Protein AF-A0A2P4X834-F1 (afdb_monomer_lite)

Sequence (319 aa):
MLRDIMMGSWEFSASFCVGRSRGCEVSIATSEETRTVSKRHVGIVPLTETLATSAYAGSGKRRWLIYDLETMNGTAVNGVEIPKGGNQELHDGDEVVLASAMRQSVRRIIYEWEQSMEEVNVFIKPPPGITAQQIQCDITTNHVTLGLRGATDKFLNHDLASSVVVAESYWMLDSGELNINLQKMKKGFIWPSVFIGHGELDPLQQEATKQQMMLERFQEENPGFDFSNAEFNGAAPDPRTFMGGVKYTNSVMRFKTTFRNTIYDTLLRRGWKETTENDWDFYWADREYIYDLLDTVHLENSQRVNHFRNGREVTLPFV

pLDDT: mean 74.59, std 17.07, range [24.84, 98.12]

Foldseek 3Di:
DDPPPPPDWQAVQDWFWDFCAPPGPHHDPDDPQRVQTHNTFKIKGWPDPDDDPDPDDPDDDIKIKIFGQQGPQFKDKQNHTAPRRGIDIDDPLIFIDGRVVHPDGPPDPQWDWDDALWKIKIKHQTDPPDDPQQWDWDDDQFWIFIIGDPDPDTSDTFGFQGTFPRVPWDWDQDPRMIMTMTTGQQGLDDRQDGGPSDHGDDPVRSQVNLVRNQLVLVCVVDVPDDCVVPDDDDGRDRQAPPPNGDDRPPDQAEEEEPDDDPVVVVSVVVVHHYDPDLPHQEYEYEPVVVVVDVVPHDDDPSHYYDYDPDGDDPPDPDD

Structure (mmCIF, N/CA/C/O backbone):
data_AF-A0A2P4X834-F1
#
_entry.id   AF-A0A2P4X834-F1
#
loop_
_atom_site.group_PDB
_atom_site.id
_atom_site.type_symbol
_atom_site.label_atom_id
_atom_site.label_alt_id
_atom_site.label_comp_id
_atom_site.label_asym_id
_atom_site.label_entity_id
_atom_site.label_seq_id
_atom_site.pdbx_PDB_ins_code
_atom_site.Cartn_x
_atom_site.Cartn_y
_atom_site.Cartn_z
_atom_site.occupancy
_atom_site.B_iso_or_equiv
_atom_site.auth_seq_id
_atom_site.auth_comp_id
_atom_site.auth_asym_id
_atom_site.auth_atom_id
_atom_site.pdbx_PDB_model_num
ATOM 1 N N . MET A 1 1 ? -20.843 -30.643 26.579 1.00 30.52 1 MET A N 1
ATOM 2 C CA . MET A 1 1 ? -20.424 -29.342 27.143 1.00 30.52 1 MET A CA 1
ATOM 3 C C . MET A 1 1 ? -19.217 -28.861 26.338 1.00 30.52 1 MET A C 1
ATOM 5 O O . MET A 1 1 ? -18.092 -28.901 26.814 1.00 30.52 1 MET A O 1
ATOM 9 N N . LEU A 1 2 ? -19.449 -28.532 25.065 1.00 24.88 2 LEU A N 1
ATOM 10 C CA . LEU A 1 2 ? -18.442 -27.953 24.176 1.00 24.88 2 LEU A CA 1
ATOM 11 C C . LEU A 1 2 ? -18.583 -26.444 24.330 1.00 24.88 2 LEU A C 1
ATOM 13 O O . LEU A 1 2 ? -19.668 -25.909 24.127 1.00 24.88 2 LEU A O 1
ATOM 17 N N . ARG A 1 3 ? -17.530 -25.797 24.825 1.00 24.84 3 ARG A N 1
ATOM 18 C CA . ARG A 1 3 ? -17.466 -24.342 24.912 1.00 24.84 3 ARG A CA 1
ATOM 19 C C . ARG A 1 3 ? -17.332 -23.824 23.487 1.00 24.84 3 ARG A C 1
ATOM 21 O O . ARG A 1 3 ? -16.335 -24.130 22.838 1.00 24.84 3 ARG A O 1
ATOM 28 N N . ASP A 1 4 ? -18.329 -23.074 23.037 1.00 26.73 4 ASP A N 1
ATOM 29 C CA . ASP A 1 4 ? -18.250 -22.253 21.837 1.00 26.73 4 ASP A CA 1
ATOM 30 C C . ASP A 1 4 ? -17.069 -21.291 21.990 1.00 26.73 4 ASP A C 1
ATOM 32 O O . ASP A 1 4 ? -17.106 -20.317 22.746 1.00 26.73 4 ASP A O 1
ATOM 36 N N . ILE A 1 5 ? -15.971 -21.620 21.316 1.00 28.70 5 ILE A N 1
ATOM 37 C CA . ILE A 1 5 ? -14.860 -20.705 21.103 1.00 28.70 5 ILE A CA 1
ATOM 38 C C . ILE A 1 5 ? -15.383 -19.710 20.073 1.00 28.70 5 ILE A C 1
ATOM 40 O O . ILE A 1 5 ? -15.426 -20.018 18.884 1.00 28.70 5 ILE A O 1
ATOM 44 N N . MET A 1 6 ? -15.828 -18.537 20.533 1.00 33.16 6 MET A N 1
ATOM 45 C CA . MET A 1 6 ? -16.030 -17.384 19.659 1.00 33.16 6 MET A CA 1
ATOM 46 C C . MET A 1 6 ? -14.707 -17.118 18.935 1.00 33.16 6 MET A C 1
ATOM 48 O O . MET A 1 6 ? -13.759 -16.588 19.513 1.00 33.16 6 MET A O 1
ATOM 52 N N . MET A 1 7 ? -14.632 -17.567 17.683 1.00 34.75 7 MET A N 1
ATOM 53 C CA . MET A 1 7 ? -13.534 -17.295 16.769 1.00 34.75 7 MET A CA 1
ATOM 54 C C . MET A 1 7 ? -13.531 -15.789 16.511 1.00 34.75 7 MET A C 1
ATOM 56 O O . MET A 1 7 ? -14.412 -15.271 15.828 1.00 34.75 7 MET A O 1
ATOM 60 N N . GLY A 1 8 ? -12.582 -15.082 17.128 1.00 36.25 8 GLY A N 1
ATOM 61 C CA . GLY A 1 8 ? -12.397 -13.649 16.928 1.00 36.25 8 GLY A CA 1
ATOM 62 C C . GLY A 1 8 ? -12.163 -13.372 15.452 1.00 36.25 8 GLY A C 1
ATOM 63 O O . GLY A 1 8 ? -11.233 -13.933 14.881 1.00 36.25 8 GLY A O 1
ATOM 64 N N . SER A 1 9 ? -13.034 -12.568 14.843 1.00 37.56 9 SER A N 1
ATOM 65 C CA . SER A 1 9 ? -12.904 -12.146 13.452 1.00 37.56 9 SER A CA 1
ATOM 66 C C . SER A 1 9 ? -11.781 -11.103 13.306 1.00 37.56 9 SER A C 1
ATOM 68 O O . SER A 1 9 ? -11.479 -10.379 14.256 1.00 37.56 9 SER A O 1
ATOM 70 N N . TRP A 1 10 ? -11.159 -10.998 12.127 1.00 41.31 10 TRP A N 1
ATOM 71 C CA . TRP A 1 10 ? -10.243 -9.893 11.792 1.00 41.31 10 TRP A CA 1
ATOM 72 C C . TRP A 1 10 ? -11.003 -8.680 11.320 1.00 41.31 10 TRP A C 1
ATOM 74 O O . TRP A 1 10 ? -10.842 -8.201 10.208 1.00 41.31 10 TRP A O 1
ATOM 84 N N . GLU A 1 11 ? -11.874 -8.202 12.175 1.00 41.75 11 GLU A N 1
ATOM 85 C CA . GLU A 1 11 ? -12.598 -6.975 11.960 1.00 41.75 11 GLU A CA 1
ATOM 86 C C . GLU A 1 11 ? -12.817 -6.367 13.332 1.00 41.75 11 GLU A C 1
ATOM 88 O O . GLU A 1 11 ? -12.765 -7.048 14.361 1.00 41.75 11 GLU A O 1
ATOM 93 N N . PHE A 1 12 ? -13.206 -5.106 13.364 1.00 46.34 12 PHE A N 1
ATOM 94 C CA . PHE A 1 12 ? -14.014 -4.637 14.478 1.00 46.34 12 PHE A CA 1
ATOM 95 C C . PHE A 1 12 ? -15.398 -5.332 14.477 1.00 46.34 12 PHE A C 1
ATOM 97 O O . PHE A 1 12 ? -16.415 -4.670 14.582 1.00 46.34 12 PHE A O 1
ATOM 104 N N . SER A 1 13 ? -15.506 -6.664 14.344 1.00 45.81 13 SER A N 1
ATOM 105 C CA . SER A 1 13 ? -16.808 -7.361 14.285 1.00 45.81 13 SER A CA 1
ATOM 106 C C . SER A 1 13 ? -17.633 -7.219 15.554 1.00 45.81 13 SER A C 1
ATOM 108 O O . SER A 1 13 ? -18.792 -7.619 15.592 1.00 45.81 13 SER A O 1
ATOM 110 N N . ALA A 1 14 ? -17.017 -6.709 16.612 1.00 54.69 14 ALA A N 1
ATOM 111 C CA . ALA A 1 14 ? -17.686 -6.327 17.827 1.00 54.69 14 ALA A CA 1
ATOM 112 C C . ALA A 1 14 ? -17.772 -4.807 17.897 1.00 54.69 14 ALA A C 1
ATOM 114 O O . ALA A 1 14 ? -16.845 -4.088 17.514 1.00 54.69 14 ALA A O 1
ATOM 115 N N . SER A 1 15 ? -18.878 -4.337 18.465 1.00 68.06 15 SER A N 1
ATOM 116 C CA . SER A 1 15 ? -18.957 -2.975 18.962 1.00 68.06 15 SER A CA 1
ATOM 117 C C . SER A 1 15 ? -17.719 -2.658 19.797 1.00 68.06 15 SER A C 1
ATOM 119 O O . SER A 1 15 ? -17.392 -3.430 20.701 1.00 68.06 15 SER A O 1
ATOM 121 N N . PHE A 1 16 ? -17.059 -1.541 19.534 1.00 73.56 16 PHE A N 1
ATOM 122 C CA . PHE A 1 16 ? -15.872 -1.143 20.276 1.00 73.56 16 PHE A CA 1
ATOM 123 C C . PHE A 1 16 ? -16.000 0.288 20.777 1.00 73.56 16 PHE A C 1
ATOM 125 O O . PHE A 1 16 ? -16.658 1.138 20.179 1.00 73.56 16 PHE A O 1
ATOM 132 N N . CYS A 1 17 ? -15.378 0.552 21.914 1.00 82.94 17 CYS A N 1
ATOM 133 C CA . CYS A 1 17 ? -15.365 1.842 22.560 1.00 82.94 17 CYS A CA 1
ATOM 134 C C . CYS A 1 17 ? -14.062 2.573 22.244 1.00 82.94 17 CYS A C 1
ATOM 136 O O . CYS A 1 17 ? -12.970 2.008 22.335 1.00 82.94 17 CYS A O 1
ATOM 138 N N . VAL A 1 18 ? -14.180 3.867 21.963 1.00 84.31 18 VAL A N 1
ATOM 139 C CA . VAL A 1 18 ? -13.051 4.795 21.896 1.00 84.31 18 VAL A CA 1
ATOM 140 C C . VAL A 1 18 ? -13.141 5.756 23.075 1.00 84.31 18 VAL A C 1
ATOM 142 O O . VAL A 1 18 ? -14.215 6.275 23.384 1.00 84.31 18 VAL A O 1
ATOM 145 N N . GLY A 1 19 ? -12.034 5.990 23.772 1.00 83.75 19 GLY A N 1
ATOM 146 C CA . GLY A 1 19 ? -11.990 6.906 24.912 1.00 83.75 19 GLY A CA 1
ATOM 147 C C . GLY A 1 19 ? -10.667 6.841 25.661 1.00 83.75 19 GLY A C 1
ATOM 148 O O . GLY A 1 19 ? -9.758 6.120 25.276 1.00 83.75 19 GLY A O 1
ATOM 149 N N . ARG A 1 20 ? -10.530 7.601 26.749 1.00 82.88 20 ARG A N 1
ATOM 150 C CA . ARG A 1 20 ? -9.271 7.676 27.524 1.00 82.88 20 ARG A CA 1
ATOM 151 C C . ARG A 1 20 ? -9.072 6.582 28.568 1.00 82.88 20 ARG A C 1
ATOM 153 O O . ARG A 1 20 ? -8.033 6.522 29.223 1.00 82.88 20 ARG A O 1
ATOM 160 N N . SER A 1 21 ? -10.092 5.767 28.814 1.00 80.38 21 SER A N 1
ATOM 161 C CA . SER A 1 21 ? -9.996 4.649 29.746 1.00 80.38 21 SER A CA 1
ATOM 162 C C . SER A 1 21 ? -9.191 3.516 29.124 1.00 80.38 21 SER A C 1
ATOM 164 O O . SER A 1 21 ? -9.461 3.128 27.993 1.00 80.38 21 SER A O 1
ATOM 166 N N . ARG A 1 22 ? -8.317 2.889 29.918 1.00 67.31 22 ARG A N 1
ATOM 167 C CA . ARG A 1 22 ? -7.638 1.633 29.549 1.00 67.31 22 ARG A CA 1
ATOM 168 C C . ARG A 1 22 ? -8.604 0.466 29.308 1.00 67.31 22 ARG A C 1
ATOM 170 O O . ARG A 1 22 ? -8.190 -0.560 28.795 1.00 67.31 22 ARG A O 1
ATOM 177 N N . GLY A 1 23 ? -9.866 0.611 29.720 1.00 67.06 23 GLY A N 1
ATOM 178 C CA . GLY A 1 23 ? -10.939 -0.341 29.427 1.00 67.06 23 GLY A CA 1
ATOM 179 C C . GLY A 1 23 ? -11.651 -0.098 28.093 1.00 67.06 23 GLY A C 1
ATOM 180 O O . GLY A 1 23 ? -12.639 -0.771 27.836 1.00 67.06 23 GLY A O 1
ATOM 181 N N . CYS A 1 24 ? -11.217 0.879 27.290 1.00 68.56 24 CYS A N 1
ATOM 182 C CA . CYS A 1 24 ? -11.658 1.012 25.903 1.00 68.56 24 CYS A CA 1
ATOM 183 C C . CYS A 1 24 ? -10.780 0.138 25.010 1.00 68.56 24 CYS A C 1
ATOM 185 O O . CYS A 1 24 ? -9.560 0.126 25.170 1.00 68.56 24 CYS A O 1
ATOM 187 N N . GLU A 1 25 ? -11.387 -0.514 24.026 1.00 77.81 25 GLU A N 1
ATOM 188 C CA . GLU A 1 25 ? -10.680 -1.246 22.975 1.00 77.81 25 GLU A CA 1
ATOM 189 C C . GLU A 1 25 ? -9.759 -0.310 22.181 1.00 77.81 25 GLU A C 1
ATOM 191 O O . GLU A 1 25 ? -8.692 -0.713 21.724 1.00 77.81 25 GLU A O 1
ATOM 196 N N . VAL A 1 26 ? -10.152 0.962 22.060 1.00 69.94 26 VAL A N 1
ATOM 197 C CA . VAL A 1 26 ? -9.328 2.033 21.501 1.00 69.94 26 VAL A CA 1
ATOM 198 C C . VAL A 1 26 ? -9.084 3.076 22.578 1.00 69.94 26 VAL A C 1
ATOM 200 O O . VAL A 1 26 ? -9.878 3.996 22.792 1.00 69.94 26 VAL A O 1
ATOM 203 N N . SER A 1 27 ? -7.976 2.902 23.292 1.00 70.88 27 SER A N 1
ATOM 204 C CA . SER A 1 27 ? -7.581 3.800 24.370 1.00 70.88 27 SER A CA 1
ATOM 205 C C . SER A 1 27 ? -6.750 4.967 23.835 1.00 70.88 27 SER A C 1
ATOM 207 O O . SER A 1 27 ? -5.671 4.773 23.284 1.00 70.88 27 SER A O 1
ATOM 209 N N . ILE A 1 28 ? -7.204 6.190 24.089 1.00 72.75 28 ILE A N 1
ATOM 210 C CA . ILE A 1 28 ? -6.462 7.423 23.813 1.00 72.75 28 ILE A CA 1
ATOM 211 C C . ILE A 1 28 ? -5.603 7.766 25.030 1.00 72.75 28 ILE A C 1
ATOM 213 O O . ILE A 1 28 ? -6.104 7.871 26.154 1.00 72.75 28 ILE A O 1
ATOM 217 N N . ALA A 1 29 ? -4.298 7.937 24.812 1.00 69.69 29 ALA A N 1
ATOM 218 C CA . ALA A 1 29 ? -3.368 8.311 25.869 1.00 69.69 29 ALA A CA 1
ATOM 219 C C . ALA A 1 29 ? -3.774 9.648 26.500 1.00 69.69 29 ALA A C 1
ATOM 221 O O . ALA A 1 29 ? -4.167 10.590 25.814 1.00 69.69 29 ALA A O 1
ATOM 222 N N . THR A 1 30 ? -3.688 9.727 27.826 1.00 76.00 30 THR A N 1
ATOM 223 C CA . THR A 1 30 ? -4.023 10.945 28.563 1.00 76.00 30 THR A CA 1
ATOM 224 C C . THR A 1 30 ? -2.891 11.963 28.452 1.00 76.00 30 THR A C 1
ATOM 226 O O . THR A 1 30 ? -1.820 11.738 29.005 1.00 76.00 30 THR A O 1
ATOM 229 N N . SER A 1 31 ? -3.151 13.095 27.798 1.00 74.00 31 SER A N 1
ATOM 230 C CA . SER A 1 31 ? -2.267 14.265 27.739 1.00 74.00 31 SER A CA 1
ATOM 231 C C . SER A 1 31 ? -3.044 15.550 28.055 1.00 74.00 31 SER A C 1
ATOM 233 O O . SER A 1 31 ? -4.258 15.511 28.294 1.00 74.00 31 SER A O 1
ATOM 235 N N . GLU A 1 32 ? -2.339 16.684 28.091 1.00 72.81 32 GLU A N 1
ATOM 236 C CA . GLU A 1 32 ? -2.931 18.027 28.166 1.00 72.81 32 GLU A CA 1
ATOM 237 C C . GLU A 1 32 ? -3.911 18.267 27.016 1.00 72.81 32 GLU A C 1
ATOM 239 O O . GLU A 1 32 ? -5.004 18.782 27.256 1.00 72.81 32 GLU A O 1
ATOM 244 N N . GLU A 1 33 ? -3.534 17.823 25.822 1.00 67.12 33 GLU A N 1
ATOM 245 C CA . GLU A 1 33 ? -4.293 17.944 24.583 1.00 67.12 33 GLU A CA 1
ATOM 246 C C . GLU A 1 33 ? -5.538 17.052 24.632 1.00 67.12 33 GLU A C 1
ATOM 248 O O . GLU A 1 33 ? -6.653 17.530 24.479 1.00 67.12 33 GLU A O 1
ATOM 253 N N . THR A 1 34 ? -5.404 15.774 24.986 1.00 75.06 34 THR A N 1
ATOM 254 C CA . THR A 1 34 ? -6.538 14.837 24.946 1.00 75.06 34 THR A CA 1
ATOM 255 C C . THR A 1 34 ? -7.430 14.885 26.191 1.00 75.06 34 THR A C 1
ATOM 257 O O . THR A 1 34 ? -8.338 14.067 26.310 1.00 75.06 34 THR A O 1
ATOM 260 N N . ARG A 1 35 ? -7.202 15.785 27.166 1.00 81.19 35 ARG A N 1
ATOM 261 C CA . ARG A 1 35 ? -7.927 15.819 28.467 1.00 81.19 35 ARG A CA 1
ATOM 262 C C . ARG A 1 35 ? -9.434 15.979 28.375 1.00 81.19 35 ARG A C 1
ATOM 264 O O . ARG A 1 35 ? -10.141 15.579 29.298 1.00 81.19 35 ARG A O 1
ATOM 271 N N . THR A 1 36 ? -9.898 16.555 27.280 1.00 84.69 36 THR A N 1
ATOM 272 C CA . THR A 1 36 ? -11.306 16.799 26.980 1.00 84.69 36 THR A CA 1
ATOM 273 C C . THR A 1 36 ? -12.011 15.550 26.447 1.00 84.69 36 THR A C 1
ATOM 275 O O . THR A 1 36 ? -13.234 15.445 26.567 1.00 84.69 36 THR A O 1
ATOM 278 N N . VAL A 1 37 ? -11.272 14.564 25.931 1.00 84.75 37 VAL A N 1
ATOM 279 C CA . VAL A 1 37 ? -11.848 13.287 25.502 1.00 84.75 37 VAL A CA 1
ATOM 280 C C . VAL A 1 37 ? -12.320 12.503 26.731 1.00 84.75 37 VAL A C 1
ATOM 282 O O . VAL A 1 37 ? -11.634 12.361 27.746 1.00 84.75 37 VAL A O 1
ATOM 285 N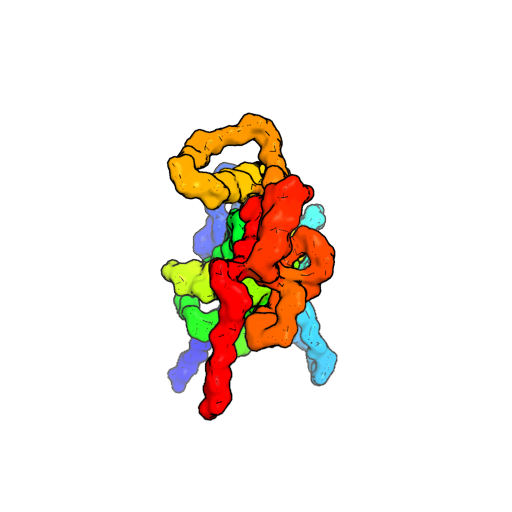 N . SER A 1 38 ? -13.540 11.987 26.666 1.00 87.38 38 SER A N 1
ATOM 286 C CA . SER A 1 38 ? -14.162 11.281 27.788 1.00 87.38 38 SER A CA 1
ATOM 287 C C . SER A 1 38 ? -13.484 9.927 28.040 1.00 87.38 38 SER A C 1
ATOM 289 O O . SER A 1 38 ? -12.859 9.341 27.155 1.00 87.38 38 SER A O 1
ATOM 291 N N . LYS A 1 39 ? -13.605 9.390 29.265 1.00 85.94 39 LYS A N 1
ATOM 292 C CA . LYS A 1 39 ? -13.063 8.057 29.607 1.00 85.94 39 LYS A CA 1
ATOM 293 C C . LYS A 1 39 ? -13.600 6.971 28.671 1.00 85.94 39 LYS A C 1
ATOM 295 O O . LYS A 1 39 ? -12.826 6.137 28.227 1.00 85.94 39 LYS A O 1
ATOM 300 N N . ARG A 1 40 ? -14.894 7.022 28.369 1.00 86.75 40 ARG A N 1
ATOM 301 C CA . ARG A 1 40 ? -15.555 6.331 27.260 1.00 86.75 40 ARG A CA 1
ATOM 302 C C . ARG A 1 40 ? -16.251 7.421 26.461 1.00 86.75 40 ARG A C 1
ATOM 304 O O . ARG A 1 40 ? -17.028 8.157 27.058 1.00 86.75 40 ARG A O 1
ATOM 311 N N . HIS A 1 41 ? -15.877 7.613 25.203 1.00 88.69 41 HIS A N 1
ATOM 312 C CA . HIS A 1 41 ? -16.296 8.776 24.427 1.00 88.69 41 HIS A CA 1
ATOM 313 C C . HIS A 1 41 ? -17.283 8.387 23.333 1.00 88.69 41 HIS A C 1
ATOM 315 O O . HIS A 1 41 ? -18.405 8.869 23.337 1.00 88.69 41 HIS A O 1
ATOM 321 N N . VAL A 1 42 ? -16.917 7.445 22.467 1.00 88.94 42 VAL A N 1
ATOM 322 C CA . VAL A 1 42 ? -17.826 6.937 21.434 1.00 88.94 42 VAL A CA 1
ATOM 323 C C . VAL A 1 42 ? -17.868 5.420 21.436 1.00 88.94 42 VAL A C 1
ATOM 325 O O . VAL A 1 42 ? -16.884 4.764 21.784 1.00 88.94 42 VAL A O 1
ATOM 328 N N . GLY A 1 43 ? -19.015 4.868 21.060 1.00 85.56 43 GLY A N 1
ATOM 329 C CA . GLY A 1 43 ? -19.177 3.458 20.731 1.00 85.56 43 GLY A CA 1
ATOM 330 C C . GLY A 1 43 ? -19.354 3.319 19.229 1.00 85.56 43 GLY A C 1
ATOM 331 O O . GLY A 1 43 ? -20.226 3.964 18.667 1.00 85.56 43 GLY A O 1
ATOM 332 N N . ILE A 1 44 ? -18.548 2.498 18.575 1.00 85.06 44 ILE A N 1
ATOM 333 C CA . ILE A 1 44 ? -18.697 2.204 17.150 1.00 85.06 44 ILE A CA 1
ATOM 334 C C . ILE A 1 44 ? -19.245 0.793 17.033 1.00 85.06 44 ILE A C 1
ATOM 336 O O . ILE A 1 44 ? -18.685 -0.135 17.613 1.00 85.06 44 ILE A O 1
ATOM 340 N N . VAL A 1 45 ? -20.362 0.644 16.330 1.00 74.38 45 VAL A N 1
ATOM 341 C CA . VAL A 1 45 ? -21.149 -0.588 16.259 1.00 74.38 45 VAL A CA 1
ATOM 342 C C . VAL A 1 45 ? -21.406 -0.931 14.791 1.00 74.38 45 VAL A C 1
ATOM 344 O O . VAL A 1 45 ? -21.858 -0.063 14.043 1.00 74.38 45 VAL A O 1
ATOM 347 N N . PRO A 1 46 ? -21.155 -2.174 14.350 1.00 65.50 46 PRO A N 1
ATOM 348 C CA . PRO A 1 46 ? -21.555 -2.604 13.016 1.00 65.50 46 PRO A CA 1
ATOM 349 C C . PRO A 1 46 ? -23.082 -2.744 12.947 1.00 65.50 46 PRO A C 1
ATOM 351 O O . PRO A 1 46 ? -23.690 -3.406 13.793 1.00 65.50 46 PRO A O 1
ATOM 354 N N . LEU A 1 47 ? -23.713 -2.157 11.928 1.00 58.88 47 LEU A N 1
ATOM 355 C CA . LEU A 1 47 ? -25.129 -2.368 11.646 1.00 58.88 47 LEU A CA 1
ATOM 356 C C . LEU A 1 47 ? -25.284 -3.745 10.988 1.00 58.88 47 LEU A C 1
ATOM 358 O O . LEU A 1 47 ? -25.236 -3.890 9.768 1.00 58.88 47 LEU A O 1
ATOM 362 N N . THR A 1 48 ? -25.443 -4.784 11.802 1.00 51.59 48 THR A N 1
ATOM 363 C CA . THR A 1 48 ? -25.953 -6.064 11.304 1.00 51.59 48 THR A CA 1
ATOM 364 C C . THR A 1 48 ? -27.429 -5.864 10.983 1.00 51.59 48 THR A C 1
ATOM 366 O O . THR A 1 48 ? -28.185 -5.386 11.831 1.00 51.59 48 THR A O 1
ATOM 369 N N . GLU A 1 49 ? -27.846 -6.171 9.751 1.00 42.91 49 GLU A N 1
ATOM 370 C CA . GLU A 1 49 ? -29.250 -6.110 9.334 1.00 42.91 49 GLU A CA 1
ATOM 371 C C . GLU A 1 49 ? -30.086 -7.074 10.176 1.00 42.91 49 GLU A C 1
ATOM 373 O O . GLU A 1 49 ? -30.331 -8.228 9.831 1.00 42.91 49 GLU A O 1
ATOM 378 N N . THR A 1 50 ? -30.542 -6.589 11.322 1.00 37.16 50 THR A N 1
ATOM 379 C CA . THR A 1 50 ? -31.612 -7.231 12.061 1.00 37.16 50 THR A CA 1
ATOM 380 C C . THR A 1 50 ? -32.907 -6.841 11.353 1.00 37.16 50 THR A C 1
ATOM 382 O O . THR A 1 50 ? -33.361 -5.709 11.489 1.00 37.16 50 THR A O 1
ATOM 385 N N . LEU A 1 51 ? -33.479 -7.812 10.627 1.00 38.19 51 LEU A N 1
ATOM 386 C CA . LEU A 1 51 ? -34.835 -7.867 10.045 1.00 38.19 51 LEU A CA 1
ATOM 387 C C . LEU A 1 51 ? -34.989 -7.445 8.568 1.00 38.19 51 LEU A C 1
ATOM 389 O O . LEU A 1 51 ? -35.530 -6.386 8.270 1.00 38.19 51 LEU A O 1
ATOM 393 N N . ALA A 1 52 ? -34.700 -8.368 7.644 1.00 29.44 52 ALA A N 1
ATOM 394 C CA . ALA A 1 52 ? -35.551 -8.567 6.465 1.00 29.44 52 ALA A CA 1
ATOM 395 C C . ALA A 1 52 ? -35.450 -10.006 5.938 1.00 29.44 52 ALA A C 1
ATOM 397 O O . ALA A 1 52 ? -34.473 -10.428 5.327 1.00 29.44 52 ALA A O 1
ATOM 398 N N . THR A 1 53 ? -36.518 -10.761 6.159 1.00 37.19 53 THR A N 1
ATOM 399 C CA . THR A 1 53 ? -36.877 -11.998 5.469 1.00 37.19 53 THR A CA 1
ATOM 400 C C . THR A 1 53 ? -36.972 -11.737 3.959 1.00 37.19 53 THR A C 1
ATOM 402 O O . THR A 1 53 ? -38.038 -11.420 3.445 1.00 37.19 53 THR A O 1
ATOM 405 N N . SER A 1 54 ? -35.876 -11.854 3.209 1.00 33.72 54 SER A N 1
ATOM 406 C CA . SER A 1 54 ? -35.963 -12.052 1.758 1.00 33.72 54 SER A CA 1
ATOM 407 C C . SER A 1 54 ? -34.717 -12.760 1.229 1.00 33.72 54 SER A C 1
ATOM 409 O O . SER A 1 54 ? -33.590 -12.360 1.503 1.00 33.72 54 SER A O 1
ATOM 411 N N . ALA A 1 55 ? -34.922 -13.833 0.466 1.00 34.19 55 ALA A N 1
ATOM 412 C CA . ALA A 1 55 ? -33.873 -14.690 -0.087 1.00 34.19 55 ALA A CA 1
ATOM 413 C C . ALA A 1 55 ? -33.096 -14.053 -1.265 1.00 34.19 55 ALA A C 1
ATOM 415 O O . ALA A 1 55 ? -32.577 -14.771 -2.113 1.00 34.19 55 ALA A O 1
ATOM 416 N N . TYR A 1 56 ? -33.029 -12.719 -1.338 1.00 36.22 56 TYR A N 1
ATOM 417 C CA . TYR A 1 56 ? -32.422 -11.974 -2.449 1.00 36.22 56 TYR A CA 1
ATOM 418 C C . TYR A 1 56 ? -31.720 -10.674 -2.004 1.00 36.22 56 TYR A C 1
ATOM 420 O O . TYR A 1 56 ? -31.728 -9.684 -2.732 1.00 36.22 56 TYR A O 1
ATOM 428 N N . ALA A 1 57 ? -31.088 -10.648 -0.828 1.00 32.94 57 ALA A N 1
ATOM 429 C CA . ALA A 1 57 ? -30.197 -9.544 -0.468 1.00 32.94 57 ALA A CA 1
ATOM 430 C C . ALA A 1 57 ? -28.801 -9.796 -1.066 1.00 32.94 57 ALA A C 1
ATOM 432 O O . ALA A 1 57 ? -28.064 -10.674 -0.619 1.00 32.94 57 ALA A O 1
ATOM 433 N N . GLY A 1 58 ? -28.463 -9.061 -2.127 1.00 31.77 58 GLY A N 1
ATOM 434 C CA . GLY A 1 58 ? -27.105 -9.017 -2.666 1.00 31.77 58 GLY A CA 1
ATOM 435 C C . GLY A 1 58 ? -26.107 -8.480 -1.635 1.00 31.77 58 GLY A C 1
ATOM 436 O O . GLY A 1 58 ? -26.494 -7.790 -0.700 1.00 31.77 58 GLY A O 1
ATOM 437 N N . SER A 1 59 ? -24.826 -8.799 -1.834 1.00 38.66 59 SER A N 1
ATOM 438 C CA . SER A 1 59 ? -23.655 -8.294 -1.097 1.00 38.66 59 SER A CA 1
ATOM 439 C C . SER A 1 59 ? -23.774 -6.791 -0.763 1.00 38.66 59 SER A C 1
ATOM 441 O O . SER A 1 59 ? -23.413 -5.933 -1.571 1.00 38.66 59 SER A O 1
ATOM 443 N N . GLY A 1 60 ? -24.306 -6.461 0.414 1.00 37.47 60 GLY A N 1
ATOM 444 C CA . GLY A 1 60 ? -24.427 -5.088 0.896 1.00 37.47 60 GLY A CA 1
ATOM 445 C C . GLY A 1 60 ? -23.124 -4.632 1.546 1.00 37.47 60 GLY A C 1
ATOM 446 O O . GLY A 1 60 ? -22.559 -5.347 2.370 1.00 37.47 60 GLY A O 1
ATOM 447 N N . LYS A 1 61 ? -22.647 -3.432 1.193 1.00 43.47 61 LYS A N 1
ATOM 448 C CA . LYS A 1 61 ? -21.569 -2.749 1.924 1.00 43.47 61 LYS A CA 1
ATOM 449 C C . LYS A 1 61 ? -21.960 -2.659 3.404 1.00 43.47 61 LYS A C 1
ATOM 451 O O . LYS A 1 61 ? -23.059 -2.207 3.721 1.00 43.47 61 LYS A O 1
ATOM 456 N N . ARG A 1 62 ? -21.081 -3.103 4.302 1.00 50.88 62 ARG A N 1
ATOM 457 C CA . ARG A 1 62 ? -21.317 -3.044 5.750 1.00 50.88 62 ARG A CA 1
ATOM 458 C C . ARG A 1 62 ? -21.381 -1.591 6.216 1.00 50.88 62 ARG A C 1
ATOM 460 O O . ARG A 1 62 ? -20.473 -0.812 5.940 1.00 50.88 62 ARG A O 1
ATOM 467 N N . ARG A 1 63 ? -22.464 -1.259 6.915 1.00 64.00 63 ARG A N 1
ATOM 468 C CA . ARG A 1 63 ? -22.766 0.072 7.451 1.00 64.00 63 ARG A CA 1
ATOM 469 C C . ARG A 1 63 ? -22.358 0.126 8.919 1.00 64.00 63 ARG A C 1
ATOM 471 O O . ARG A 1 63 ? -22.615 -0.825 9.658 1.00 64.00 63 ARG A O 1
ATOM 478 N N . TRP A 1 64 ? -21.722 1.207 9.350 1.00 73.25 64 TRP A N 1
ATOM 479 C CA . TRP A 1 64 ? -21.264 1.378 10.730 1.00 73.25 64 TRP A CA 1
ATOM 480 C C . TRP A 1 64 ? -22.030 2.509 11.391 1.00 73.25 64 TRP A C 1
ATOM 482 O O . TRP A 1 64 ? -22.306 3.508 10.749 1.00 73.25 64 TRP A O 1
ATOM 492 N N . LEU A 1 65 ? -22.358 2.375 12.672 1.00 78.06 65 LEU A N 1
ATOM 493 C CA . LEU A 1 65 ? -22.905 3.465 13.472 1.00 78.06 65 LEU A CA 1
ATOM 494 C C . LEU A 1 65 ? -21.888 3.882 14.525 1.00 78.06 65 LEU A C 1
ATOM 496 O O . LEU A 1 65 ? -21.350 3.045 15.249 1.00 78.06 65 LEU A O 1
ATOM 500 N N . ILE A 1 66 ? -21.664 5.182 14.643 1.00 85.00 66 ILE A N 1
ATOM 501 C CA . ILE A 1 66 ? -20.985 5.789 15.779 1.00 85.00 66 ILE A CA 1
ATOM 502 C C . ILE A 1 66 ? -22.027 6.357 16.735 1.00 85.00 66 ILE A C 1
ATOM 504 O O . ILE A 1 66 ? -22.942 7.058 16.321 1.00 85.00 66 ILE A O 1
ATOM 508 N N . TYR A 1 67 ? -21.882 6.051 18.017 1.00 84.19 67 TYR A N 1
ATOM 509 C CA . TYR A 1 67 ? -22.706 6.542 19.112 1.00 84.19 67 TYR A CA 1
ATOM 510 C C . TYR A 1 67 ? -21.874 7.467 19.986 1.00 84.19 67 TYR A C 1
ATOM 512 O O . TYR A 1 67 ? -20.811 7.068 20.465 1.00 84.19 67 TYR A O 1
ATOM 520 N N . ASP A 1 68 ? -22.382 8.665 20.252 1.00 89.75 68 ASP A N 1
ATOM 521 C CA . ASP A 1 68 ? -21.841 9.530 21.296 1.00 89.75 68 ASP A CA 1
ATOM 522 C C . ASP A 1 68 ? -22.229 8.948 22.666 1.00 89.75 68 ASP A C 1
ATOM 524 O O . ASP A 1 68 ? -23.411 8.818 22.979 1.00 89.75 68 ASP A O 1
ATOM 528 N N . LEU A 1 69 ? -21.253 8.571 23.498 1.00 86.88 69 LEU A N 1
ATOM 529 C CA . LEU A 1 69 ? -21.497 7.982 24.824 1.00 86.88 69 LEU A CA 1
ATOM 530 C C . LEU A 1 69 ? -21.692 9.068 25.886 1.00 86.88 69 LEU A C 1
ATOM 532 O O . LEU A 1 69 ? -21.019 9.081 26.919 1.00 86.88 69 LEU A O 1
ATOM 536 N N . GLU A 1 70 ? -22.614 9.984 25.603 1.00 85.62 70 GLU A N 1
ATOM 537 C CA . GLU A 1 70 ? -22.964 11.126 26.444 1.00 85.62 70 GLU A CA 1
ATOM 538 C C . GLU A 1 70 ? -21.764 12.020 26.774 1.00 85.62 70 GLU A C 1
ATOM 540 O O . GLU A 1 70 ? -21.535 12.427 27.922 1.00 85.62 70 GLU A O 1
ATOM 545 N N . THR A 1 71 ? -20.987 12.349 25.751 1.00 86.00 71 THR A N 1
ATOM 546 C CA . THR A 1 71 ? -19.740 13.083 25.930 1.00 86.00 71 THR A CA 1
ATOM 547 C C . THR A 1 71 ? -19.999 14.492 26.464 1.00 86.00 71 THR A C 1
ATOM 549 O O . THR A 1 71 ? -21.040 15.111 26.236 1.00 86.00 71 THR A O 1
ATOM 552 N N . MET A 1 72 ? -19.049 15.016 27.243 1.00 80.88 72 MET A N 1
ATOM 553 C CA . MET A 1 72 ? -19.133 16.394 27.747 1.00 80.88 72 MET A CA 1
ATOM 554 C C . MET A 1 72 ? -18.725 17.428 26.698 1.00 80.88 72 MET A C 1
ATOM 556 O O . MET A 1 72 ? -19.195 18.556 26.757 1.00 80.88 72 MET A O 1
ATOM 560 N N . ASN A 1 73 ? -17.847 17.043 25.771 1.00 83.62 73 ASN A N 1
ATOM 561 C CA . ASN A 1 73 ? -17.226 17.954 24.812 1.00 83.62 73 ASN A CA 1
ATOM 562 C C . ASN A 1 73 ? -17.628 17.660 23.359 1.00 83.62 73 ASN A C 1
ATOM 564 O O . ASN A 1 73 ? -16.979 18.182 22.466 1.00 83.62 73 ASN A O 1
ATOM 568 N N . GLY A 1 74 ? -18.660 16.840 23.137 1.00 86.81 74 GLY A N 1
ATOM 569 C CA . GLY A 1 74 ? -19.236 16.553 21.822 1.00 86.81 74 GLY A CA 1
ATOM 570 C C . GLY A 1 74 ? -18.430 15.573 20.968 1.00 86.81 74 GLY A C 1
ATOM 571 O O . GLY A 1 74 ? -17.240 15.359 21.191 1.00 86.81 74 GLY A O 1
ATOM 572 N N . THR A 1 75 ? -19.090 15.024 19.953 1.00 89.00 75 THR A N 1
ATOM 573 C CA . THR A 1 75 ? -18.505 14.194 18.892 1.00 89.00 75 THR A CA 1
ATOM 574 C C . THR A 1 75 ? -18.976 14.754 17.554 1.00 89.00 75 THR A C 1
ATOM 576 O O . THR A 1 75 ? -20.142 15.128 17.440 1.00 89.00 75 THR A O 1
ATOM 579 N N . ALA A 1 76 ? -18.116 14.794 16.537 1.00 87.81 76 ALA A N 1
ATOM 580 C CA . ALA A 1 76 ? -18.521 15.163 15.183 1.00 87.81 76 ALA A CA 1
ATOM 581 C C . ALA A 1 76 ? -18.002 14.175 14.134 1.00 87.81 76 ALA A C 1
ATOM 583 O O . ALA A 1 76 ? -16.928 13.599 14.300 1.00 87.81 76 ALA A O 1
ATOM 584 N N . VAL A 1 77 ? -18.755 14.010 13.047 1.00 84.81 77 VAL A N 1
ATOM 585 C CA . VAL A 1 77 ? -18.370 13.228 11.864 1.00 84.81 77 VAL A CA 1
ATOM 586 C C . VAL A 1 77 ? -18.478 14.126 10.643 1.00 84.81 77 VAL A C 1
ATOM 588 O O . VAL A 1 77 ? -19.533 14.714 10.408 1.00 84.81 77 VAL A O 1
ATOM 591 N N . ASN A 1 78 ? -17.397 14.264 9.875 1.00 81.62 78 ASN A N 1
ATOM 592 C CA . ASN A 1 78 ? -17.323 15.143 8.701 1.00 81.62 78 ASN A CA 1
ATOM 593 C C . ASN A 1 78 ? -17.788 16.582 9.002 1.00 81.62 78 ASN A C 1
ATOM 595 O O . ASN A 1 78 ? -18.466 17.224 8.200 1.00 81.62 78 ASN A O 1
ATOM 599 N N . GLY A 1 79 ? -17.478 17.074 10.206 1.00 81.38 79 GLY A N 1
ATOM 600 C CA . GLY A 1 79 ? -17.886 18.399 10.683 1.00 81.38 79 GLY A CA 1
ATOM 601 C C . GLY A 1 79 ? -19.342 18.518 11.158 1.00 81.38 79 GLY A C 1
ATOM 602 O O . GLY A 1 79 ? -19.734 19.599 11.593 1.00 81.38 79 GLY A O 1
ATOM 603 N N . VAL A 1 80 ? -20.135 17.444 11.121 1.00 87.00 80 VAL A N 1
ATOM 604 C CA . VAL A 1 80 ? -21.507 17.406 11.652 1.00 87.00 80 VAL A CA 1
ATOM 605 C C . VAL A 1 80 ? -21.483 16.895 13.090 1.00 87.00 80 VAL A C 1
ATOM 607 O O . VAL A 1 80 ? -20.997 15.796 13.342 1.00 87.00 80 VAL A O 1
ATOM 610 N N . GLU A 1 81 ? -21.998 17.678 14.041 1.00 89.12 81 GLU A N 1
ATOM 611 C CA . GLU A 1 81 ? -22.076 17.248 15.442 1.00 89.12 81 GLU A CA 1
ATOM 612 C C . GLU A 1 81 ? -23.137 16.161 15.640 1.00 89.12 81 GLU A C 1
ATOM 614 O O . GLU A 1 81 ? -24.299 16.315 15.254 1.00 89.12 81 GLU A O 1
ATOM 619 N N . ILE A 1 82 ? -22.741 15.078 16.306 1.00 89.19 82 ILE A N 1
ATOM 620 C CA . ILE A 1 82 ? -23.662 14.056 16.787 1.00 89.19 82 ILE A CA 1
ATOM 621 C C . ILE A 1 82 ? -24.321 14.597 18.063 1.00 89.19 82 ILE A C 1
ATOM 623 O O . ILE A 1 82 ? -23.608 14.981 18.997 1.00 89.19 82 ILE A O 1
ATOM 627 N N . PRO A 1 83 ? -25.666 14.611 18.159 1.00 86.62 83 PRO A N 1
ATOM 628 C CA . PRO A 1 83 ? -26.346 14.954 19.401 1.00 86.62 83 PRO A CA 1
ATOM 629 C C . PRO A 1 83 ? -25.838 14.090 20.556 1.00 86.62 83 PRO A C 1
ATOM 631 O O . PRO A 1 83 ? -25.544 12.912 20.371 1.00 86.62 83 PRO A O 1
ATOM 634 N N . LYS A 1 84 ? -25.774 14.644 21.766 1.00 86.62 84 LYS A N 1
ATOM 635 C CA . LYS A 1 84 ? -25.334 13.897 22.949 1.00 86.62 84 LYS A CA 1
ATOM 636 C C . LYS A 1 84 ? -26.196 12.643 23.162 1.00 86.62 84 LYS A C 1
ATOM 638 O O . LYS A 1 84 ? -27.418 12.756 23.241 1.00 86.62 84 LYS A O 1
ATOM 643 N N . GLY A 1 85 ? -25.572 11.465 23.258 1.00 81.81 85 GLY A N 1
ATOM 644 C CA . GLY A 1 85 ? -26.293 10.177 23.318 1.00 81.81 85 GLY A CA 1
ATOM 645 C C . GLY A 1 85 ? -26.895 9.713 21.979 1.00 81.81 85 GLY A C 1
ATOM 646 O O . GLY A 1 85 ? -27.561 8.680 21.916 1.00 81.81 85 GLY A O 1
ATOM 647 N N . GLY A 1 86 ? -26.702 10.490 20.915 1.00 84.75 86 GLY A N 1
ATOM 648 C CA . GLY A 1 86 ? -27.158 10.217 19.561 1.00 84.75 86 GLY A CA 1
ATOM 649 C C . GLY A 1 86 ? -26.182 9.344 18.783 1.00 84.75 86 GLY A C 1
ATOM 650 O O . GLY A 1 86 ? -25.173 8.867 19.305 1.00 84.75 86 GLY A O 1
ATOM 651 N N . ASN A 1 87 ? -26.503 9.125 17.511 1.00 87.19 87 ASN A N 1
ATOM 652 C CA . ASN A 1 87 ? -25.674 8.341 16.610 1.00 87.19 87 ASN A CA 1
ATOM 653 C C . ASN A 1 87 ? -25.666 8.895 15.188 1.00 87.19 87 ASN A C 1
ATOM 655 O O . ASN A 1 87 ? -26.535 9.684 14.816 1.00 87.19 87 ASN A O 1
ATOM 659 N N . GLN A 1 88 ? -24.675 8.458 14.420 1.00 83.75 88 GLN A N 1
ATOM 660 C CA . GLN A 1 88 ? -24.526 8.757 13.004 1.00 83.75 88 GLN A CA 1
ATOM 661 C C . GLN A 1 88 ? -23.929 7.554 12.272 1.00 83.75 88 GLN A C 1
ATOM 663 O O . GLN A 1 88 ? -23.196 6.762 12.861 1.00 83.75 88 GLN A O 1
ATOM 668 N N . GLU A 1 89 ? -24.253 7.410 10.990 1.00 78.00 89 GLU A N 1
ATOM 669 C CA . GLU A 1 89 ? -23.654 6.397 10.124 1.00 78.00 89 GLU A CA 1
ATOM 670 C C . GLU A 1 89 ? -22.244 6.812 9.689 1.00 78.00 89 GLU A C 1
ATOM 672 O O . GLU A 1 89 ? -22.039 7.953 9.279 1.00 78.00 89 GLU A O 1
ATOM 677 N N . LEU A 1 90 ? -21.292 5.885 9.805 1.00 71.50 90 LEU A N 1
ATOM 678 C CA . LEU A 1 90 ? -19.917 6.016 9.342 1.00 71.50 90 LEU A CA 1
ATOM 679 C C . LEU A 1 90 ? -19.730 5.291 8.011 1.00 71.50 90 LEU A C 1
ATOM 681 O O . LEU A 1 90 ? -20.125 4.131 7.843 1.00 71.50 90 LEU A O 1
ATOM 685 N N . HIS A 1 91 ? -19.028 5.970 7.120 1.00 66.31 91 HIS A N 1
ATOM 686 C CA . HIS A 1 91 ? -18.539 5.487 5.844 1.00 66.31 91 HIS A CA 1
ATOM 687 C C . HIS A 1 91 ? -17.010 5.470 5.839 1.00 66.31 91 HIS A C 1
ATOM 689 O O . HIS A 1 91 ? -16.343 6.087 6.672 1.00 66.31 91 HIS A O 1
ATOM 695 N N . ASP A 1 92 ? -16.448 4.732 4.887 1.00 58.00 92 ASP A N 1
ATOM 696 C CA . ASP A 1 92 ? -15.010 4.755 4.645 1.00 58.00 92 ASP A CA 1
ATOM 697 C C . ASP A 1 92 ? -14.551 6.166 4.240 1.00 58.00 92 ASP A C 1
ATOM 699 O O . ASP A 1 92 ? -15.198 6.822 3.422 1.00 58.00 92 ASP A O 1
ATOM 703 N N . GLY A 1 93 ? -13.456 6.632 4.843 1.00 56.00 93 GLY A N 1
ATOM 704 C CA . GLY A 1 93 ? -12.943 7.995 4.673 1.00 56.00 93 GLY A CA 1
ATOM 705 C C . GLY A 1 93 ? -13.577 9.069 5.570 1.00 56.00 93 GLY A C 1
ATOM 706 O O . GLY A 1 93 ? -13.112 10.208 5.533 1.00 56.00 93 GLY A O 1
ATOM 707 N N . ASP A 1 94 ? -14.578 8.738 6.395 1.00 72.50 94 ASP A N 1
ATOM 708 C CA . ASP A 1 94 ? -15.201 9.710 7.301 1.00 72.50 94 ASP A CA 1
ATOM 709 C C . ASP A 1 94 ? -14.227 10.217 8.381 1.00 72.50 94 ASP A C 1
ATOM 711 O O . ASP A 1 94 ? -13.532 9.455 9.062 1.00 72.50 94 ASP A O 1
ATOM 715 N N . GLU A 1 95 ? -14.218 11.532 8.591 1.00 72.75 95 GLU A N 1
ATOM 716 C CA . GLU A 1 95 ? -13.422 12.191 9.621 1.00 72.75 95 GLU A CA 1
ATOM 717 C C . GLU A 1 95 ? -14.201 12.252 10.937 1.00 72.75 95 GLU A C 1
ATOM 719 O O . GLU A 1 95 ? -15.170 13.000 11.066 1.00 72.75 95 GLU A O 1
ATOM 724 N N . VAL A 1 96 ? -13.747 11.502 11.944 1.00 81.69 96 VAL A N 1
ATOM 725 C CA . VAL A 1 96 ? -14.321 11.546 13.295 1.00 81.69 96 VAL A CA 1
ATOM 726 C C . VAL A 1 96 ? -13.496 12.461 14.202 1.00 81.69 96 VAL A C 1
ATOM 728 O O . VAL A 1 96 ? -12.308 12.232 14.455 1.00 81.69 96 VAL A O 1
ATOM 731 N N . VAL A 1 97 ? -14.154 13.476 14.756 1.00 83.31 97 VAL A N 1
ATOM 732 C CA . VAL A 1 97 ? -13.595 14.402 15.743 1.00 83.31 97 VAL A CA 1
ATOM 733 C C . VAL A 1 97 ? -14.180 14.074 17.112 1.00 83.31 97 VAL A C 1
ATOM 735 O O . VAL A 1 97 ? -15.387 14.177 17.334 1.00 83.31 97 VAL A O 1
ATOM 738 N N . LEU A 1 98 ? -13.310 13.673 18.037 1.00 83.44 98 LEU A N 1
ATOM 739 C CA . LEU A 1 98 ? -13.671 13.388 19.424 1.00 83.44 98 LEU A CA 1
ATOM 740 C C . LEU A 1 98 ? -13.409 14.640 20.259 1.00 83.44 98 LEU A C 1
ATOM 742 O O . LEU A 1 98 ? -12.306 15.177 20.206 1.00 83.44 98 LEU A O 1
ATOM 746 N N . ALA A 1 99 ? -14.391 15.067 21.051 1.00 79.50 99 ALA A N 1
ATOM 747 C CA . ALA A 1 99 ? -14.409 16.347 21.751 1.00 79.50 99 ALA A CA 1
ATOM 748 C C . ALA A 1 99 ? -14.342 17.532 20.766 1.00 79.50 99 ALA A C 1
ATOM 750 O O . ALA A 1 99 ? -13.279 18.116 20.599 1.00 79.50 99 ALA A O 1
ATOM 751 N N . SER A 1 100 ? -15.473 17.909 20.150 1.00 62.25 100 SER A N 1
ATOM 752 C CA . SER A 1 100 ? -15.617 18.944 19.099 1.00 62.25 100 SER A CA 1
ATOM 753 C C . SER A 1 100 ? -14.972 20.309 19.405 1.00 62.25 100 SER A C 1
ATOM 755 O O . SER A 1 100 ? -14.634 21.053 18.483 1.00 62.25 100 SER A O 1
ATOM 757 N N . ALA A 1 101 ? -14.685 20.619 20.675 1.00 54.75 101 ALA A N 1
ATOM 758 C CA . ALA A 1 101 ? -13.842 21.755 21.079 1.00 54.75 101 ALA A CA 1
ATOM 759 C C . ALA A 1 101 ? -12.368 21.651 20.613 1.00 54.75 101 ALA A C 1
ATOM 761 O O . ALA A 1 101 ? -11.620 22.628 20.668 1.00 54.75 101 ALA A O 1
ATOM 762 N N . MET A 1 102 ? -11.944 20.476 20.156 1.00 50.34 102 MET A N 1
ATOM 763 C CA . MET A 1 102 ? -10.606 20.147 19.700 1.00 50.34 102 MET A CA 1
ATOM 764 C C . MET A 1 102 ? -10.664 19.825 18.201 1.00 50.34 102 MET A C 1
ATOM 766 O O . MET A 1 102 ? -11.154 18.779 17.795 1.00 50.34 102 MET A O 1
ATOM 770 N N . ARG A 1 103 ? -10.145 20.720 17.349 1.00 49.38 103 ARG A N 1
ATOM 771 C CA . ARG A 1 103 ? -9.992 20.488 15.894 1.00 49.38 103 ARG A CA 1
ATOM 772 C C . ARG A 1 103 ? -8.832 19.535 15.577 1.00 49.38 103 ARG A C 1
ATOM 774 O O . ARG A 1 103 ? -8.028 19.801 14.690 1.00 49.38 103 ARG A O 1
ATOM 781 N N . GLN A 1 104 ? -8.689 18.467 16.346 1.00 45.75 104 GLN A N 1
ATOM 782 C CA . GLN A 1 104 ? -7.751 17.402 16.036 1.00 45.75 104 GLN A CA 1
ATOM 783 C C . GLN A 1 104 ? -8.567 16.129 15.881 1.00 45.75 104 GLN A C 1
ATOM 785 O O . GLN A 1 104 ? -8.936 15.473 16.853 1.00 45.75 104 GLN A O 1
ATOM 790 N N . SER A 1 105 ? -8.880 15.824 14.622 1.00 39.81 105 SER A N 1
ATOM 791 C CA . SER A 1 105 ? -9.339 14.514 14.183 1.00 39.81 105 SER A CA 1
ATOM 792 C C . SER A 1 105 ? -8.476 13.441 14.835 1.00 39.81 105 SER A C 1
ATOM 794 O O . SER A 1 105 ? -7.250 13.454 14.667 1.00 39.81 105 SER A O 1
ATOM 796 N N . VAL A 1 106 ? -9.080 12.493 15.547 1.00 37.31 106 VAL A N 1
ATOM 797 C CA . VAL A 1 106 ? -8.343 11.287 15.925 1.00 37.31 106 VAL A CA 1
ATOM 798 C C . VAL A 1 106 ? -8.249 10.452 14.654 1.00 37.31 106 VAL A C 1
ATOM 800 O O . VAL A 1 106 ? -9.118 9.632 14.372 1.00 37.31 106 VAL A O 1
ATOM 803 N N . ARG A 1 107 ? -7.211 10.705 13.845 1.00 38.59 107 ARG A N 1
ATOM 804 C CA . ARG A 1 107 ? -6.879 9.866 12.691 1.00 38.59 107 ARG A CA 1
ATOM 805 C C . ARG A 1 107 ? -6.514 8.492 13.224 1.00 38.59 107 ARG A C 1
ATOM 807 O O . ARG A 1 107 ? -5.441 8.296 13.793 1.00 38.59 107 ARG A O 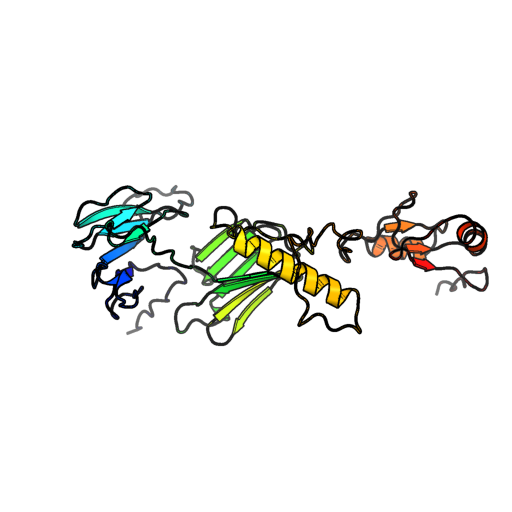1
ATOM 814 N N . ARG A 1 108 ? -7.431 7.540 13.090 1.00 44.38 108 ARG A N 1
ATOM 815 C CA . ARG A 1 108 ? -7.142 6.158 13.439 1.00 44.38 108 ARG A CA 1
ATOM 816 C C . ARG A 1 108 ? -6.344 5.536 12.302 1.00 44.38 108 ARG A C 1
ATOM 818 O O . ARG A 1 108 ? -6.874 5.308 11.223 1.00 44.38 108 ARG A O 1
ATOM 825 N N . ILE A 1 109 ? -5.072 5.270 12.564 1.00 46.19 109 ILE A N 1
ATOM 826 C CA . ILE A 1 109 ? -4.184 4.575 11.636 1.00 46.19 109 ILE A CA 1
ATOM 827 C C . ILE A 1 109 ? -4.601 3.096 11.624 1.00 46.19 109 ILE A C 1
ATOM 829 O O . ILE A 1 109 ? -4.473 2.403 12.632 1.00 46.19 109 ILE A O 1
ATOM 833 N N . ILE A 1 110 ? -5.193 2.642 10.515 1.00 63.22 110 ILE A N 1
ATOM 834 C CA . ILE A 1 110 ? -5.625 1.244 10.312 1.00 63.22 110 ILE A CA 1
ATOM 835 C C . ILE A 1 110 ? -4.424 0.367 9.907 1.00 63.22 110 ILE A C 1
ATOM 837 O O . ILE A 1 110 ? -4.399 -0.827 10.198 1.00 63.22 110 ILE A O 1
ATOM 841 N N . TYR A 1 111 ? -3.417 0.982 9.285 1.00 73.56 111 TYR A N 1
ATOM 842 C CA . TYR A 1 111 ? -2.139 0.394 8.899 1.00 73.56 111 TYR A CA 1
ATOM 843 C C . TYR A 1 111 ? -1.075 1.495 8.819 1.00 73.56 111 TYR A C 1
ATOM 845 O O . TYR A 1 111 ? -1.388 2.638 8.479 1.00 73.56 111 TYR A O 1
ATOM 853 N N . GLU A 1 112 ? 0.171 1.147 9.107 1.00 76.56 112 GLU A N 1
ATOM 854 C CA . GLU A 1 112 ? 1.337 1.981 8.806 1.00 76.56 112 GLU A CA 1
ATOM 855 C C . GLU A 1 112 ? 1.922 1.523 7.472 1.00 76.56 112 GLU A C 1
ATOM 857 O O . GLU A 1 112 ? 1.737 0.374 7.072 1.00 76.56 112 GLU A O 1
ATOM 862 N N . TRP A 1 113 ? 2.576 2.412 6.733 1.00 86.75 113 TRP A N 1
ATOM 863 C CA . TRP A 1 113 ? 3.181 2.027 5.467 1.00 86.75 113 TRP A CA 1
ATOM 864 C C . TRP A 1 113 ? 4.385 2.888 5.136 1.00 86.75 113 TRP A C 1
ATOM 866 O O . TRP A 1 113 ? 4.475 4.047 5.541 1.00 86.75 113 TRP A O 1
ATOM 876 N N . GLU A 1 114 ? 5.280 2.306 4.357 1.00 85.50 114 GLU A N 1
ATOM 877 C CA . GLU A 1 114 ? 6.442 2.975 3.793 1.00 85.50 114 GLU A CA 1
ATOM 878 C C . GLU A 1 114 ? 6.676 2.481 2.365 1.00 85.50 114 GLU A C 1
ATOM 880 O O . GLU A 1 114 ? 6.057 1.515 1.904 1.00 85.50 114 GLU A O 1
ATOM 885 N N . GLN A 1 115 ? 7.554 3.158 1.633 1.00 91.38 115 GLN A N 1
ATOM 886 C CA . GLN A 1 115 ? 7.876 2.781 0.264 1.00 91.38 115 GLN A CA 1
ATOM 887 C C . GLN A 1 115 ? 9.333 3.069 -0.081 1.00 91.38 115 GLN A C 1
ATOM 889 O O . GLN A 1 115 ? 9.913 4.041 0.397 1.00 91.38 115 GLN A O 1
ATOM 894 N N . SER A 1 116 ? 9.873 2.255 -0.981 1.00 89.25 116 SER A N 1
ATOM 895 C CA . SER A 1 116 ? 11.185 2.419 -1.606 1.00 89.25 116 SER A CA 1
ATOM 896 C C . SER A 1 116 ? 11.037 2.627 -3.115 1.00 89.25 116 SER A C 1
ATOM 898 O O . SER A 1 116 ? 9.920 2.745 -3.649 1.00 89.25 116 SER A O 1
ATOM 900 N N . MET A 1 117 ? 12.158 2.663 -3.833 1.00 88.19 117 MET A N 1
ATOM 901 C CA . MET A 1 117 ? 12.158 2.645 -5.295 1.00 88.19 117 MET A CA 1
ATOM 902 C C . MET A 1 117 ? 11.377 1.458 -5.870 1.00 88.19 117 MET A C 1
ATOM 904 O O . MET A 1 117 ? 10.700 1.614 -6.891 1.00 88.19 117 MET A O 1
ATOM 908 N N . GLU A 1 118 ? 11.451 0.293 -5.232 1.00 89.00 118 GLU A N 1
ATOM 909 C CA . GLU A 1 118 ? 10.930 -0.966 -5.774 1.00 89.00 118 GLU A CA 1
ATOM 910 C C . GLU A 1 118 ? 9.660 -1.454 -5.084 1.00 89.00 118 GLU A C 1
ATOM 912 O O . GLU A 1 118 ? 8.824 -2.070 -5.738 1.00 89.00 118 GLU A O 1
ATOM 917 N N . GLU A 1 119 ? 9.452 -1.118 -3.814 1.00 92.69 119 GLU A N 1
ATOM 918 C CA . GLU A 1 119 ? 8.442 -1.782 -2.990 1.00 92.69 119 GLU A CA 1
ATOM 919 C C . GLU A 1 119 ? 7.560 -0.791 -2.223 1.00 92.69 119 GLU A C 1
ATOM 921 O O . GLU A 1 119 ? 7.917 0.368 -1.989 1.00 92.69 119 GLU A O 1
ATOM 926 N N . VAL A 1 120 ? 6.377 -1.261 -1.831 1.00 97.00 120 VAL A N 1
ATOM 927 C CA . VAL A 1 120 ? 5.531 -0.653 -0.798 1.00 97.00 120 VAL A CA 1
ATOM 928 C C . VAL A 1 120 ? 5.331 -1.688 0.304 1.00 97.00 120 VAL A C 1
ATOM 930 O O . VAL A 1 120 ? 4.902 -2.804 0.021 1.00 97.00 120 VAL A O 1
ATOM 933 N N . ASN A 1 121 ? 5.616 -1.319 1.551 1.00 91.88 121 ASN A N 1
ATOM 934 C CA . ASN A 1 121 ? 5.421 -2.174 2.720 1.00 91.88 121 ASN A CA 1
ATOM 935 C C . ASN A 1 121 ? 4.251 -1.646 3.550 1.00 91.88 121 ASN A C 1
ATOM 937 O O . ASN A 1 121 ? 4.178 -0.450 3.831 1.00 91.88 121 ASN A O 1
ATOM 941 N N . VAL A 1 122 ? 3.332 -2.534 3.930 1.00 90.50 122 VAL A N 1
ATOM 942 C CA . VAL A 1 122 ? 2.140 -2.216 4.727 1.00 90.50 122 VAL A CA 1
ATOM 943 C C . VAL A 1 122 ? 2.169 -3.029 6.012 1.00 90.50 122 VAL A C 1
ATOM 945 O O . VAL A 1 122 ? 2.131 -4.257 5.971 1.00 90.50 122 VAL A O 1
ATOM 948 N N . PHE A 1 123 ? 2.176 -2.348 7.151 1.00 83.25 123 PHE A N 1
ATOM 949 C CA . PHE A 1 123 ? 2.266 -2.934 8.483 1.00 83.25 123 PHE A CA 1
ATOM 950 C C . PHE A 1 123 ? 0.924 -2.840 9.207 1.00 83.25 123 PHE A C 1
ATOM 952 O O . PHE A 1 123 ? 0.341 -1.764 9.367 1.00 83.25 123 PHE A O 1
ATOM 959 N N . ILE A 1 124 ? 0.420 -3.985 9.659 1.00 80.75 124 ILE A N 1
ATOM 960 C CA . ILE A 1 124 ? -0.869 -4.121 10.338 1.00 80.75 124 ILE A CA 1
ATOM 961 C C . ILE A 1 124 ? -0.655 -4.930 11.609 1.00 80.75 124 ILE A C 1
ATOM 963 O O . ILE A 1 124 ? -0.114 -6.032 11.570 1.00 80.75 124 ILE A O 1
ATOM 967 N N . LYS A 1 125 ? -1.138 -4.425 12.745 1.00 75.94 125 LYS A N 1
ATOM 968 C CA . LYS A 1 125 ? -1.125 -5.172 14.009 1.00 75.94 125 LYS A CA 1
ATOM 969 C C . LYS A 1 125 ? -2.422 -5.957 14.170 1.00 75.94 125 LYS A C 1
ATOM 971 O O . LYS A 1 125 ? -3.457 -5.351 14.460 1.00 75.94 125 LYS A O 1
ATOM 976 N N . PRO A 1 126 ? -2.408 -7.285 13.981 1.00 72.25 126 PRO A N 1
ATOM 977 C CA . PRO A 1 126 ? -3.596 -8.086 14.192 1.00 72.25 126 PRO A CA 1
ATOM 978 C C . PRO A 1 126 ? -4.052 -8.180 15.644 1.00 72.25 126 PRO A C 1
ATOM 980 O O . PRO A 1 126 ? -3.281 -7.909 16.569 1.00 72.25 126 PRO A O 1
ATOM 983 N N . PRO A 1 127 ? -5.296 -8.646 15.865 1.00 69.50 127 PRO A N 1
ATOM 984 C CA . PRO A 1 127 ? -5.756 -9.015 17.192 1.00 69.50 127 PRO A CA 1
ATOM 985 C C . PRO A 1 127 ? -4.804 -10.022 17.865 1.00 69.50 127 PRO A C 1
ATOM 987 O O . PRO A 1 127 ? -4.287 -10.927 17.197 1.00 69.50 127 PRO A O 1
ATOM 990 N N . PRO A 1 128 ? -4.594 -9.918 19.191 1.00 69.06 128 PRO A N 1
ATOM 991 C CA . PRO A 1 128 ? -3.752 -10.854 19.922 1.00 69.06 128 PRO A CA 1
ATOM 992 C C . PRO A 1 128 ? -4.181 -12.312 19.718 1.00 69.06 128 PRO A C 1
ATOM 994 O O . PRO A 1 128 ? -5.366 -12.638 19.773 1.00 69.06 128 PRO A O 1
ATOM 997 N N . GLY A 1 129 ? -3.203 -13.201 19.541 1.00 74.31 129 GLY A N 1
ATOM 998 C CA . GLY A 1 129 ? -3.431 -14.645 19.440 1.00 74.31 129 GLY A CA 1
ATOM 999 C C . GLY A 1 129 ? -3.754 -15.155 18.037 1.00 74.31 129 GLY A C 1
ATOM 1000 O O . GLY A 1 129 ? -3.980 -16.355 17.878 1.00 74.31 129 GLY A O 1
ATOM 1001 N N . ILE A 1 130 ? -3.749 -14.290 17.021 1.00 80.12 130 ILE A N 1
ATOM 1002 C CA . ILE A 1 130 ? -3.935 -14.743 15.647 1.00 80.12 130 ILE A CA 1
ATOM 1003 C C . ILE A 1 130 ? -2.640 -15.335 15.098 1.00 80.12 130 ILE A C 1
ATOM 1005 O O . ILE A 1 130 ? -1.558 -14.769 15.228 1.00 80.12 130 ILE A O 1
ATOM 1009 N N . THR A 1 131 ? -2.789 -16.476 14.434 1.00 86.94 131 THR A N 1
ATOM 1010 C CA . THR A 1 131 ? -1.724 -17.177 13.720 1.00 86.94 131 THR A CA 1
ATOM 1011 C C . THR A 1 131 ? -1.815 -16.957 12.210 1.00 86.94 131 THR A C 1
ATOM 1013 O O . THR A 1 131 ? -2.898 -16.748 11.661 1.00 86.94 131 THR A O 1
ATOM 1016 N N . ALA A 1 132 ? -0.687 -17.095 11.507 1.00 91.38 132 ALA A N 1
ATOM 1017 C CA . ALA A 1 132 ? -0.623 -16.932 10.053 1.00 91.38 132 ALA A CA 1
ATOM 1018 C C . ALA A 1 132 ? -1.613 -17.837 9.293 1.00 91.38 132 ALA A C 1
ATOM 1020 O O . ALA A 1 132 ? -2.186 -17.432 8.291 1.00 91.38 132 ALA A O 1
ATOM 1021 N N . GLN A 1 133 ? -1.885 -19.048 9.791 1.00 92.25 133 GLN A N 1
ATOM 1022 C CA . GLN A 1 133 ? -2.797 -20.002 9.140 1.00 92.25 133 GLN A CA 1
ATOM 1023 C C . GLN A 1 133 ? -4.250 -19.507 9.073 1.00 92.25 133 GLN A C 1
ATOM 1025 O O . GLN A 1 133 ? -5.012 -19.903 8.183 1.00 92.25 133 GLN A O 1
ATOM 1030 N N . GLN A 1 134 ? -4.630 -18.651 10.022 1.00 84.94 134 GLN A N 1
ATOM 1031 C CA . GLN A 1 134 ? -5.964 -18.069 10.104 1.00 84.94 134 GLN A CA 1
ATOM 1032 C C . GLN A 1 134 ? -6.116 -16.875 9.159 1.00 84.94 134 GLN A C 1
ATOM 1034 O O . GLN A 1 134 ? -7.242 -16.524 8.827 1.00 84.94 134 GLN A O 1
ATOM 1039 N N . ILE A 1 135 ? -5.021 -16.283 8.685 1.00 87.94 135 ILE A N 1
ATOM 1040 C CA . ILE A 1 135 ? -5.043 -15.131 7.786 1.00 87.94 135 ILE A CA 1
ATOM 1041 C C . ILE A 1 135 ? -5.278 -15.599 6.348 1.00 87.94 135 ILE A C 1
ATOM 1043 O O . ILE A 1 135 ? -4.722 -16.600 5.882 1.00 87.94 135 ILE A O 1
ATOM 1047 N N . GLN A 1 136 ? -6.114 -14.850 5.640 1.00 89.31 136 GLN A N 1
ATOM 1048 C CA . GLN A 1 136 ? -6.235 -14.885 4.193 1.00 89.31 136 GLN A CA 1
ATOM 1049 C C . GLN A 1 136 ? -5.926 -13.485 3.661 1.00 89.31 136 GLN A C 1
ATOM 1051 O O . GLN A 1 136 ? -6.668 -12.541 3.929 1.00 89.31 136 GLN A O 1
ATOM 1056 N N . CYS A 1 137 ? -4.825 -13.373 2.926 1.00 95.25 137 CYS A N 1
ATOM 1057 C CA . CYS A 1 137 ? -4.416 -12.162 2.232 1.00 95.25 137 CYS A CA 1
ATOM 1058 C C . CYS A 1 137 ? -4.211 -12.517 0.759 1.00 95.25 137 CYS A C 1
ATOM 1060 O O . CYS A 1 137 ? -3.328 -13.317 0.440 1.00 95.25 137 CYS A O 1
ATOM 1062 N N . ASP A 1 138 ? -5.058 -11.964 -0.104 1.00 95.50 138 ASP A N 1
ATOM 1063 C CA . ASP A 1 138 ? -5.016 -12.190 -1.545 1.00 95.50 138 ASP A CA 1
ATOM 1064 C C . ASP A 1 138 ? -4.594 -10.887 -2.232 1.00 95.50 138 ASP A C 1
ATOM 1066 O O . ASP A 1 138 ? -5.271 -9.861 -2.123 1.00 95.50 138 ASP A O 1
ATOM 1070 N N . ILE A 1 139 ? -3.465 -10.943 -2.939 1.00 97.81 139 ILE A N 1
ATOM 1071 C CA . ILE A 1 139 ? -2.881 -9.822 -3.678 1.00 97.81 139 ILE A CA 1
ATOM 1072 C C . ILE A 1 139 ? -3.121 -10.063 -5.168 1.00 97.81 139 ILE A C 1
ATOM 1074 O O . ILE A 1 139 ? -2.802 -11.122 -5.706 1.00 97.81 139 ILE A O 1
ATOM 1078 N N . THR A 1 140 ? -3.663 -9.064 -5.851 1.00 95.25 140 THR A N 1
ATOM 1079 C CA . THR A 1 140 ? -3.792 -9.033 -7.311 1.00 95.25 140 THR A CA 1
ATOM 1080 C C . THR A 1 140 ? -3.093 -7.793 -7.860 1.00 95.25 140 THR A C 1
ATOM 1082 O O . THR A 1 140 ? -2.646 -6.937 -7.100 1.00 95.25 140 THR A O 1
ATOM 1085 N N . THR A 1 141 ? -3.009 -7.665 -9.187 1.00 85.56 141 THR A N 1
ATOM 1086 C CA . THR A 1 141 ? -2.240 -6.597 -9.841 1.00 85.56 141 THR A CA 1
ATOM 1087 C C . THR A 1 141 ? -2.595 -5.197 -9.351 1.00 85.56 141 THR A C 1
ATOM 1089 O O . THR A 1 141 ? -1.700 -4.371 -9.266 1.00 85.56 141 THR A O 1
ATOM 1092 N N . ASN A 1 142 ? -3.862 -4.917 -9.034 1.00 89.94 142 ASN A N 1
ATOM 1093 C CA . ASN A 1 142 ? -4.308 -3.586 -8.609 1.00 89.94 142 ASN A CA 1
ATOM 1094 C C . ASN A 1 142 ? -5.195 -3.625 -7.361 1.00 89.94 142 ASN A C 1
ATOM 1096 O O . ASN A 1 142 ? -5.929 -2.675 -7.130 1.00 89.94 142 ASN A O 1
ATOM 1100 N N . HIS A 1 143 ? -5.196 -4.715 -6.595 1.00 91.62 143 HIS A N 1
ATOM 1101 C CA . HIS A 1 143 ? -6.157 -4.877 -5.507 1.00 91.62 143 HIS A CA 1
ATOM 1102 C C . HIS A 1 143 ? -5.635 -5.834 -4.438 1.00 91.62 143 HIS A C 1
ATOM 1104 O O . HIS A 1 143 ? -5.032 -6.856 -4.775 1.00 91.62 143 HIS A O 1
ATOM 1110 N N . VAL A 1 144 ? -5.901 -5.526 -3.168 1.00 93.56 144 VAL A N 1
ATOM 1111 C CA . VAL A 1 144 ? -5.560 -6.378 -2.021 1.00 93.56 144 VAL A CA 1
ATOM 1112 C C . VAL A 1 144 ? -6.810 -6.641 -1.200 1.00 93.56 144 VAL A C 1
ATOM 1114 O O . VAL A 1 144 ? -7.525 -5.714 -0.813 1.00 93.56 144 VAL A O 1
ATOM 1117 N N . THR A 1 145 ? -7.019 -7.915 -0.873 1.00 86.38 145 THR A N 1
ATOM 1118 C CA . THR A 1 145 ? -7.962 -8.308 0.171 1.00 86.38 145 THR A CA 1
ATOM 1119 C C . THR A 1 145 ? -7.220 -8.916 1.349 1.00 86.38 145 THR A C 1
ATOM 1121 O O . THR A 1 145 ? -6.281 -9.686 1.169 1.00 86.38 145 THR A O 1
ATOM 1124 N N . LEU A 1 146 ? -7.650 -8.586 2.561 1.00 86.12 146 LEU A N 1
ATOM 1125 C CA . LEU A 1 146 ? -7.108 -9.130 3.800 1.00 86.12 146 LEU A CA 1
ATOM 1126 C C . LEU A 1 146 ? -8.260 -9.457 4.742 1.00 86.12 146 LEU A C 1
ATOM 1128 O O . LEU A 1 146 ? -9.154 -8.643 4.930 1.00 86.12 146 LEU A O 1
ATOM 1132 N N . GLY A 1 147 ? -8.236 -10.619 5.377 1.00 81.19 147 GLY A N 1
ATOM 1133 C CA . GLY A 1 147 ? -9.185 -10.987 6.422 1.00 81.19 147 GLY A CA 1
ATOM 1134 C C . GLY A 1 147 ? -8.860 -12.348 7.019 1.00 81.19 147 GLY A C 1
ATOM 1135 O O . GLY A 1 147 ? -7.779 -12.896 6.805 1.00 81.19 147 GLY A O 1
ATOM 1136 N N . LEU A 1 148 ? -9.813 -12.924 7.752 1.00 77.88 148 LEU A N 1
ATOM 1137 C CA . LEU A 1 148 ? -9.682 -14.300 8.221 1.00 77.88 148 LEU A CA 1
ATOM 1138 C C . LEU A 1 148 ? -10.161 -15.313 7.191 1.00 77.88 148 LEU A C 1
ATOM 1140 O O . LEU A 1 148 ? -11.152 -15.116 6.485 1.00 77.88 148 LEU A O 1
ATOM 1144 N N . ARG A 1 149 ? -9.496 -16.463 7.188 1.00 78.75 149 ARG A N 1
ATOM 1145 C CA . ARG A 1 149 ? -9.916 -17.648 6.455 1.00 78.75 149 ARG A CA 1
ATOM 1146 C C . ARG A 1 149 ? -11.298 -18.089 6.932 1.00 78.75 149 ARG A C 1
ATOM 1148 O O . ARG A 1 149 ? -11.525 -18.283 8.123 1.00 78.75 149 ARG A O 1
ATOM 1155 N N . GLY A 1 150 ? -12.211 -18.270 5.983 1.00 73.06 150 GLY A N 1
ATOM 1156 C CA . GLY A 1 150 ? -13.592 -18.676 6.254 1.00 73.06 150 GLY A CA 1
ATOM 1157 C C . GLY A 1 150 ? -14.513 -17.544 6.718 1.00 73.06 150 GLY A C 1
ATOM 1158 O O . GLY A 1 150 ? -15.723 -17.750 6.746 1.00 73.06 150 GLY A O 1
ATOM 1159 N N . ALA A 1 151 ? -13.984 -16.352 7.019 1.00 70.94 151 ALA A N 1
ATOM 1160 C CA . ALA A 1 151 ? -14.815 -15.174 7.223 1.00 70.94 151 ALA A CA 1
ATOM 1161 C C . ALA A 1 151 ? -15.309 -14.646 5.869 1.00 70.94 151 ALA A C 1
ATOM 1163 O O . ALA A 1 151 ? -14.535 -14.510 4.909 1.00 70.94 151 ALA A O 1
ATOM 1164 N N . THR A 1 152 ? -16.610 -14.357 5.812 1.00 61.69 152 THR A N 1
ATOM 1165 C CA . THR A 1 152 ? -17.272 -13.734 4.658 1.00 61.69 152 THR A CA 1
ATOM 1166 C C . THR A 1 152 ? -16.762 -12.328 4.410 1.00 61.69 152 THR A C 1
ATOM 1168 O O . THR A 1 152 ? -16.685 -11.890 3.267 1.00 61.69 152 THR A O 1
ATOM 1171 N N . ASP A 1 153 ? -16.359 -11.652 5.475 1.00 54.91 153 ASP A N 1
ATOM 1172 C CA . ASP A 1 153 ? -15.999 -10.252 5.438 1.00 54.91 153 ASP A CA 1
ATOM 1173 C C . ASP A 1 153 ? -14.502 -10.050 5.631 1.00 54.91 153 ASP A C 1
ATOM 1175 O O . ASP A 1 153 ? -13.789 -10.892 6.195 1.00 54.91 153 ASP A O 1
ATOM 1179 N N . LYS A 1 154 ? -14.021 -8.960 5.038 1.00 70.75 154 LYS A N 1
ATOM 1180 C CA . LYS A 1 154 ? -12.604 -8.681 4.849 1.00 70.75 154 LYS A CA 1
ATOM 1181 C C . LYS A 1 154 ? -12.252 -7.388 5.572 1.00 70.75 154 LYS A C 1
ATOM 1183 O O . LYS A 1 154 ? -12.943 -6.385 5.426 1.00 70.75 154 LYS A O 1
ATOM 1188 N N . PHE A 1 155 ? -11.146 -7.436 6.309 1.00 73.38 155 PHE A N 1
ATOM 1189 C CA . PHE A 1 155 ? -10.516 -6.291 6.955 1.00 73.38 155 PHE A CA 1
ATOM 1190 C C . PHE A 1 155 ? -10.101 -5.219 5.942 1.00 73.38 155 PHE A C 1
ATOM 1192 O O . PHE A 1 155 ? -10.358 -4.043 6.164 1.00 73.38 155 PHE A O 1
ATOM 1199 N N . LEU A 1 156 ? -9.478 -5.636 4.833 1.00 78.69 156 LEU A N 1
ATOM 1200 C CA . LEU A 1 156 ? -9.187 -4.785 3.677 1.00 78.69 156 LEU A CA 1
ATOM 1201 C C . LEU A 1 156 ? -9.789 -5.413 2.427 1.00 78.69 156 LEU A C 1
ATOM 1203 O O . LEU A 1 156 ? -9.731 -6.631 2.251 1.00 78.69 156 LEU A O 1
ATOM 1207 N N . ASN A 1 157 ? -10.345 -4.575 1.561 1.00 80.50 157 ASN A N 1
ATOM 1208 C CA . ASN A 1 157 ? -10.837 -4.935 0.237 1.00 80.50 157 ASN A CA 1
ATOM 1209 C C . ASN A 1 157 ? -10.775 -3.679 -0.639 1.00 80.50 157 ASN A C 1
ATOM 1211 O O . ASN A 1 157 ? -11.782 -2.999 -0.836 1.00 80.50 157 ASN A O 1
ATOM 1215 N N . HIS A 1 158 ? -9.561 -3.313 -1.052 1.00 83.75 158 HIS A N 1
ATOM 1216 C CA . HIS A 1 158 ? -9.296 -2.016 -1.669 1.00 83.75 158 HIS A CA 1
ATOM 1217 C C . HIS A 1 158 ? -8.384 -2.126 -2.885 1.00 83.75 158 HIS A C 1
ATOM 1219 O O . HIS A 1 158 ? -7.460 -2.944 -2.942 1.00 83.75 158 HIS A O 1
ATOM 1225 N N . ASP A 1 159 ? -8.639 -1.231 -3.837 1.00 82.62 159 ASP A N 1
ATOM 1226 C CA . ASP A 1 159 ? -7.788 -1.027 -4.999 1.00 82.62 159 ASP A CA 1
ATOM 1227 C C . ASP A 1 159 ? -6.497 -0.298 -4.602 1.00 82.62 159 ASP A C 1
ATOM 1229 O O . ASP A 1 159 ? -6.499 0.607 -3.765 1.00 82.62 159 ASP A O 1
ATOM 1233 N N . LEU A 1 160 ? -5.390 -0.693 -5.222 1.00 89.75 160 LEU A N 1
ATOM 1234 C CA . LEU A 1 160 ? -4.062 -0.117 -5.034 1.00 89.75 160 LEU A CA 1
ATOM 1235 C C . LEU A 1 160 ? -3.885 1.157 -5.866 1.00 89.75 160 LEU A C 1
ATOM 1237 O O . LEU A 1 160 ? -4.402 1.261 -6.979 1.00 89.75 160 LEU A O 1
ATOM 1241 N N . ALA A 1 161 ? -3.076 2.100 -5.378 1.00 87.62 161 ALA A N 1
ATOM 1242 C CA . ALA A 1 161 ? -2.766 3.330 -6.114 1.00 87.62 161 ALA A CA 1
ATOM 1243 C C . ALA A 1 161 ? -1.949 3.086 -7.401 1.00 87.62 161 ALA A C 1
ATOM 1245 O O . ALA A 1 161 ? -1.968 3.900 -8.330 1.00 87.62 161 ALA A O 1
ATOM 1246 N N . SER A 1 162 ? -1.217 1.971 -7.488 1.00 92.38 162 SER A N 1
ATOM 1247 C CA . SER A 1 162 ? -0.571 1.529 -8.724 1.00 92.38 162 SER A CA 1
ATOM 1248 C C . SER A 1 162 ? -0.448 0.014 -8.817 1.00 92.38 162 SER A C 1
ATOM 1250 O O . SER A 1 162 ? -0.674 -0.717 -7.858 1.00 92.38 162 SER A O 1
ATOM 1252 N N . SER A 1 163 ? -0.066 -0.457 -10.002 1.00 89.31 163 SER A N 1
ATOM 1253 C CA . SER A 1 163 ? 0.047 -1.885 -10.277 1.00 89.31 163 SER A CA 1
ATOM 1254 C C . SER A 1 163 ? 1.273 -2.521 -9.621 1.00 89.31 163 SER A C 1
ATOM 1256 O O . SER A 1 163 ? 2.357 -1.923 -9.607 1.00 89.31 163 SER A O 1
ATOM 1258 N N . VAL A 1 164 ? 1.118 -3.766 -9.167 1.00 89.81 164 VAL A N 1
ATOM 1259 C CA . VAL A 1 164 ? 2.166 -4.571 -8.518 1.00 89.81 164 VAL A CA 1
ATOM 1260 C C . VAL A 1 164 ? 2.493 -5.855 -9.291 1.00 89.81 164 VAL A C 1
ATOM 1262 O O . VAL A 1 164 ? 1.643 -6.411 -9.995 1.00 89.81 164 VAL A O 1
ATOM 1265 N N . VAL A 1 165 ? 3.734 -6.331 -9.172 1.00 90.31 165 VAL A N 1
ATOM 1266 C CA . VAL A 1 165 ? 4.184 -7.624 -9.704 1.00 90.31 165 VAL A CA 1
ATOM 1267 C C . VAL A 1 165 ? 3.758 -8.714 -8.722 1.00 90.31 165 VAL A C 1
ATOM 1269 O O . VAL A 1 165 ? 4.479 -9.051 -7.795 1.00 90.31 165 VAL A O 1
ATOM 1272 N N . VAL A 1 166 ? 2.570 -9.287 -8.927 1.00 87.31 166 VAL A N 1
ATOM 1273 C CA . VAL A 1 166 ? 1.944 -10.237 -7.980 1.00 87.31 166 VAL A CA 1
ATOM 1274 C C . VAL A 1 166 ? 2.851 -11.413 -7.596 1.00 87.31 166 VAL A C 1
ATOM 1276 O O . VAL A 1 166 ? 2.799 -11.866 -6.463 1.00 87.31 166 VAL A O 1
ATOM 1279 N N . ALA A 1 167 ? 3.678 -11.904 -8.523 1.00 90.44 167 ALA A N 1
ATOM 1280 C CA . ALA A 1 167 ? 4.585 -13.026 -8.270 1.00 90.44 167 ALA A CA 1
ATOM 1281 C C . ALA A 1 167 ? 5.764 -12.682 -7.338 1.00 90.44 167 ALA A C 1
ATOM 1283 O O . ALA A 1 167 ? 6.384 -13.593 -6.797 1.00 90.44 167 ALA A O 1
ATOM 1284 N N . GLU A 1 168 ? 6.074 -11.394 -7.184 1.00 91.69 168 GLU A N 1
ATOM 1285 C CA . GLU A 1 168 ? 7.159 -10.872 -6.342 1.00 91.69 168 GLU A CA 1
ATOM 1286 C C . GLU A 1 168 ? 6.616 -10.186 -5.076 1.00 91.69 168 GLU A C 1
ATOM 1288 O O . GLU A 1 168 ? 7.353 -10.003 -4.117 1.00 91.69 168 GLU A O 1
ATOM 1293 N N . SER A 1 169 ? 5.318 -9.874 -5.032 1.00 95.44 169 SER A N 1
ATOM 1294 C CA . SER A 1 169 ? 4.624 -9.428 -3.822 1.00 95.44 169 SER A CA 1
ATOM 1295 C C . SER A 1 169 ? 4.305 -10.598 -2.889 1.00 95.44 169 SER A C 1
ATOM 1297 O O . SER A 1 169 ? 3.944 -11.692 -3.328 1.00 95.44 169 SER A O 1
ATOM 1299 N N . TYR A 1 170 ? 4.350 -10.361 -1.582 1.00 97.25 170 TYR A N 1
ATOM 1300 C CA . TYR A 1 170 ? 4.060 -11.381 -0.575 1.00 97.25 170 TYR A CA 1
ATOM 1301 C C . TYR A 1 170 ? 3.523 -10.765 0.717 1.00 97.25 170 TYR A C 1
ATOM 1303 O O . TYR A 1 170 ? 3.470 -9.552 0.890 1.00 97.25 170 TYR A O 1
ATOM 1311 N N . TRP A 1 171 ? 3.108 -11.611 1.654 1.00 97.88 171 TRP A N 1
ATOM 1312 C CA . TRP A 1 171 ? 2.791 -11.182 3.011 1.00 97.88 171 TRP A CA 1
ATOM 1313 C C . TRP A 1 171 ? 3.383 -12.156 4.022 1.00 97.88 171 TRP A C 1
ATOM 1315 O O . TRP A 1 171 ? 3.558 -13.343 3.739 1.00 97.88 171 TRP A O 1
ATOM 1325 N N . MET A 1 172 ? 3.678 -11.655 5.216 1.00 95.12 172 MET A N 1
ATOM 1326 C CA . MET A 1 172 ? 4.206 -12.448 6.318 1.00 95.12 172 MET A CA 1
ATOM 1327 C C . MET A 1 172 ? 3.715 -11.915 7.659 1.00 95.12 172 MET A C 1
ATOM 1329 O O . MET A 1 172 ? 3.521 -10.717 7.830 1.00 95.12 172 MET A O 1
ATOM 1333 N N . LEU A 1 173 ? 3.516 -12.819 8.614 1.00 92.56 173 LEU A N 1
ATOM 1334 C CA . LEU A 1 173 ? 3.229 -12.475 10.001 1.00 92.56 173 LEU A CA 1
ATOM 1335 C C . LEU A 1 173 ? 4.478 -12.778 10.827 1.00 92.56 173 LEU A C 1
ATOM 1337 O O . LEU A 1 173 ? 4.807 -13.952 11.007 1.00 92.56 173 LEU A O 1
ATOM 1341 N N . ASP A 1 174 ? 5.144 -11.743 11.330 1.00 86.31 174 ASP A N 1
ATOM 1342 C CA . ASP A 1 174 ? 6.311 -11.871 12.202 1.00 86.31 174 ASP A CA 1
ATOM 1343 C C . ASP A 1 174 ? 6.039 -11.207 13.550 1.00 86.31 174 ASP A C 1
ATOM 1345 O O . ASP A 1 174 ? 5.544 -10.088 13.618 1.00 86.31 174 ASP A O 1
ATOM 1349 N N . SER A 1 175 ? 6.331 -11.916 14.640 1.00 83.94 175 SER A N 1
ATOM 1350 C CA . SER A 1 175 ? 6.288 -11.373 16.004 1.00 83.94 175 SER A CA 1
ATOM 1351 C C . SER A 1 175 ? 4.990 -10.629 16.383 1.00 83.94 175 SER A C 1
ATOM 1353 O O . SER A 1 175 ? 4.987 -9.765 17.258 1.00 83.94 175 SER A O 1
ATOM 1355 N N . GLY A 1 176 ? 3.861 -11.004 15.767 1.00 76.25 176 GLY A N 1
ATOM 1356 C CA . GLY A 1 176 ? 2.550 -10.389 16.001 1.00 76.25 176 GLY A CA 1
ATOM 1357 C C . GLY A 1 176 ? 2.240 -9.166 15.133 1.00 76.25 176 GLY A C 1
ATOM 1358 O O . GLY A 1 176 ? 1.240 -8.505 15.396 1.00 76.25 176 GLY A O 1
ATOM 1359 N N . GLU A 1 177 ? 3.043 -8.884 14.109 1.00 83.69 177 GLU A N 1
ATOM 1360 C CA . GLU A 1 177 ? 2.830 -7.832 13.117 1.00 83.69 177 GLU A CA 1
ATOM 1361 C C . GLU A 1 177 ? 2.746 -8.439 11.710 1.00 83.69 177 GLU A C 1
ATOM 1363 O O . GLU A 1 177 ? 3.565 -9.268 11.308 1.00 83.69 177 GLU A O 1
ATOM 1368 N N . LEU A 1 178 ? 1.691 -8.085 10.979 1.00 86.75 178 LEU A N 1
ATOM 1369 C CA . LEU A 1 178 ? 1.479 -8.495 9.598 1.00 86.75 178 LEU A CA 1
ATOM 1370 C C . LEU A 1 178 ? 2.131 -7.464 8.678 1.00 86.75 178 LEU A C 1
ATOM 1372 O O . LEU A 1 178 ? 1.743 -6.300 8.700 1.00 86.75 178 LEU A O 1
ATOM 1376 N N . ASN A 1 179 ? 3.056 -7.915 7.839 1.00 93.38 179 ASN A N 1
ATOM 1377 C CA . ASN A 1 179 ? 3.638 -7.131 6.759 1.00 93.38 179 ASN A CA 1
ATOM 1378 C C . ASN A 1 179 ? 3.095 -7.634 5.410 1.00 93.38 179 ASN A C 1
ATOM 1380 O O . ASN A 1 179 ? 3.196 -8.826 5.109 1.00 93.38 179 ASN A O 1
ATOM 1384 N N . ILE A 1 180 ? 2.514 -6.735 4.613 1.00 96.94 180 ILE A N 1
ATOM 1385 C CA . ILE A 1 180 ? 2.215 -6.950 3.194 1.00 96.94 180 ILE A CA 1
ATOM 1386 C C . ILE A 1 180 ? 3.258 -6.184 2.377 1.00 96.94 180 ILE A C 1
ATOM 1388 O O . ILE A 1 180 ? 3.259 -4.952 2.372 1.00 96.94 180 ILE A O 1
ATOM 1392 N N . ASN A 1 181 ? 4.098 -6.920 1.658 1.00 98.12 181 ASN A N 1
ATOM 1393 C CA . ASN A 1 181 ? 5.088 -6.384 0.739 1.00 98.12 181 ASN A CA 1
ATOM 1394 C C . ASN A 1 181 ? 4.534 -6.401 -0.694 1.00 98.12 181 ASN A C 1
ATOM 1396 O O . ASN A 1 181 ? 4.045 -7.421 -1.190 1.00 98.12 181 ASN A O 1
ATOM 1400 N N . LEU A 1 182 ? 4.578 -5.245 -1.350 1.00 97.44 182 LEU A N 1
ATOM 1401 C CA . LEU A 1 182 ? 4.034 -5.020 -2.680 1.00 97.44 182 LEU A CA 1
ATOM 1402 C C . LEU A 1 182 ? 5.144 -4.577 -3.636 1.00 97.44 182 LEU A C 1
ATOM 1404 O O . LEU A 1 182 ? 5.557 -3.416 -3.614 1.00 97.44 182 LEU A O 1
ATOM 1408 N N . GLN A 1 183 ? 5.559 -5.468 -4.538 1.00 96.69 183 GLN A N 1
ATOM 1409 C CA . GLN A 1 183 ? 6.546 -5.154 -5.568 1.00 96.69 183 GLN A CA 1
ATOM 1410 C C . GLN A 1 183 ? 5.934 -4.241 -6.634 1.00 96.69 183 GLN A C 1
ATOM 1412 O O . GLN A 1 183 ? 5.010 -4.629 -7.352 1.00 96.69 183 GLN A O 1
ATOM 1417 N N . LYS A 1 184 ? 6.450 -3.024 -6.800 1.00 91.75 184 LYS A N 1
ATOM 1418 C CA . LYS A 1 184 ? 5.948 -2.060 -7.787 1.00 91.75 184 LYS A CA 1
ATOM 1419 C C . LYS A 1 184 ? 6.241 -2.551 -9.205 1.00 91.75 184 LYS A C 1
ATOM 1421 O O . LYS A 1 184 ? 7.387 -2.791 -9.571 1.00 91.75 184 LYS A O 1
ATOM 1426 N N . MET A 1 185 ? 5.234 -2.547 -10.086 1.00 83.75 185 MET A N 1
ATOM 1427 C CA . MET A 1 185 ? 5.502 -2.698 -11.530 1.00 83.75 185 MET A CA 1
ATOM 1428 C C . MET A 1 185 ? 6.247 -1.483 -12.097 1.00 83.75 185 MET A C 1
ATOM 1430 O O . MET A 1 185 ? 6.980 -1.585 -13.079 1.00 83.75 185 MET A O 1
ATOM 1434 N N . LYS A 1 186 ? 6.034 -0.308 -11.494 1.00 84.12 186 LYS A N 1
ATOM 1435 C CA . LYS A 1 186 ? 6.653 0.958 -11.890 1.00 84.12 186 LYS A CA 1
ATOM 1436 C C . LYS A 1 186 ? 7.700 1.372 -10.850 1.00 84.12 186 LYS A C 1
ATOM 1438 O O . LYS A 1 186 ? 7.421 2.240 -10.027 1.00 84.12 186 LYS A O 1
ATOM 1443 N N . LYS A 1 187 ? 8.901 0.784 -10.911 1.00 84.88 187 LYS A N 1
ATOM 1444 C CA . LYS A 1 187 ? 10.081 1.245 -10.155 1.00 84.88 187 LYS A CA 1
ATOM 1445 C C . LYS A 1 187 ? 10.238 2.774 -10.230 1.00 84.88 187 LYS A C 1
ATOM 1447 O O . LYS A 1 187 ? 10.064 3.378 -11.297 1.00 84.88 187 LYS A O 1
ATOM 1452 N N . GLY A 1 188 ? 10.514 3.377 -9.077 1.00 83.94 188 GLY A N 1
ATOM 1453 C CA . GLY A 1 188 ? 10.672 4.815 -8.858 1.00 83.94 188 GLY A CA 1
ATOM 1454 C C . GLY A 1 188 ? 9.381 5.630 -8.877 1.00 83.94 188 GLY A C 1
ATOM 1455 O O . GLY A 1 188 ? 9.435 6.844 -8.714 1.00 83.94 188 GLY A O 1
ATOM 1456 N N . PHE A 1 189 ? 8.214 5.008 -9.081 1.00 88.06 189 PHE A N 1
ATOM 1457 C CA . PHE A 1 189 ? 6.947 5.716 -8.927 1.00 88.06 189 PHE A CA 1
ATOM 1458 C C . PHE A 1 189 ? 6.638 5.918 -7.439 1.00 88.06 189 PHE A C 1
ATOM 1460 O O . PHE A 1 189 ? 6.538 4.947 -6.680 1.00 88.06 189 PHE A O 1
ATOM 1467 N N . ILE A 1 190 ? 6.473 7.180 -7.042 1.00 88.31 190 ILE A N 1
ATOM 1468 C CA . ILE A 1 190 ? 6.071 7.568 -5.689 1.00 88.31 190 ILE A CA 1
ATOM 1469 C C . ILE A 1 190 ? 4.563 7.377 -5.577 1.00 88.31 190 ILE A C 1
ATOM 1471 O O . ILE A 1 190 ? 3.787 8.030 -6.274 1.00 88.31 190 ILE A O 1
ATOM 1475 N N . TRP A 1 191 ? 4.148 6.458 -4.713 1.00 91.25 191 TRP A N 1
ATOM 1476 C CA . TRP A 1 191 ? 2.737 6.243 -4.433 1.00 91.25 191 TRP A CA 1
ATOM 1477 C C . TRP A 1 191 ? 2.248 7.346 -3.486 1.00 91.25 191 TRP A C 1
ATOM 1479 O O . TRP A 1 191 ? 2.878 7.543 -2.447 1.00 91.25 191 TRP A O 1
ATOM 1489 N N . PRO A 1 192 ? 1.164 8.074 -3.810 1.00 83.56 192 PRO A N 1
ATOM 1490 C CA . PRO A 1 192 ? 0.606 9.073 -2.901 1.00 83.56 192 PRO A CA 1
ATOM 1491 C C . PRO A 1 192 ? -0.094 8.410 -1.709 1.00 83.56 192 PRO A C 1
ATOM 1493 O O . PRO A 1 192 ? -0.090 8.958 -0.618 1.00 83.56 192 PRO A O 1
ATOM 1496 N N . SER A 1 193 ? -0.638 7.209 -1.890 1.00 84.88 193 SER A N 1
ATOM 1497 C CA . SER A 1 193 ? -1.232 6.361 -0.857 1.00 84.88 193 SER A CA 1
ATOM 1498 C C . SER A 1 193 ? -1.038 4.889 -1.241 1.00 84.88 193 SER A C 1
ATOM 1500 O O . SER A 1 193 ? -0.722 4.587 -2.391 1.00 84.88 193 SER A O 1
ATOM 1502 N N . VAL A 1 194 ? -1.246 3.955 -0.308 1.00 87.00 194 VAL A N 1
ATOM 1503 C CA . VAL A 1 194 ? -1.292 2.512 -0.632 1.00 87.00 194 VAL A CA 1
ATOM 1504 C C . VAL A 1 194 ? -2.565 2.178 -1.409 1.00 87.00 194 VAL A C 1
ATOM 1506 O O . VAL A 1 194 ? -2.513 1.580 -2.484 1.00 87.00 194 VAL A O 1
ATOM 1509 N N . PHE A 1 195 ? -3.708 2.585 -0.856 1.00 86.25 195 PHE A N 1
ATOM 1510 C CA . PHE A 1 195 ? -5.039 2.281 -1.367 1.00 86.25 195 PHE A CA 1
ATOM 1511 C C . PHE A 1 195 ? -5.722 3.537 -1.907 1.00 86.25 195 PHE A C 1
ATOM 1513 O O . PHE A 1 195 ? -5.560 4.637 -1.366 1.00 86.25 195 PHE A O 1
ATOM 1520 N N . ILE A 1 196 ? -6.501 3.378 -2.974 1.00 77.69 196 ILE A N 1
ATOM 1521 C CA . ILE A 1 196 ? -7.276 4.469 -3.572 1.00 77.69 196 ILE A CA 1
ATOM 1522 C C . ILE A 1 196 ? -8.312 4.975 -2.562 1.00 77.69 196 ILE A C 1
ATOM 1524 O O . ILE A 1 196 ? -9.007 4.187 -1.927 1.00 77.69 196 ILE A O 1
ATOM 1528 N N . GLY A 1 197 ? -8.427 6.298 -2.431 1.00 70.81 197 GLY A N 1
ATOM 1529 C CA . GLY A 1 197 ? -9.381 6.945 -1.522 1.00 70.81 197 GLY A CA 1
ATOM 1530 C C . GLY A 1 197 ? -8.909 7.036 -0.069 1.00 70.81 197 GLY A C 1
ATOM 1531 O O . GLY A 1 197 ? -9.537 7.726 0.727 1.00 70.81 197 GLY A O 1
ATOM 1532 N N . HIS A 1 198 ? -7.784 6.404 0.273 1.00 71.88 198 HIS A N 1
ATOM 1533 C CA . HIS A 1 198 ? -7.153 6.578 1.576 1.00 71.88 198 HIS A CA 1
ATOM 1534 C C . HIS A 1 198 ? -6.292 7.847 1.596 1.00 71.88 198 HIS A C 1
ATOM 1536 O O . HIS A 1 198 ? -5.885 8.352 0.551 1.00 71.88 198 HIS A O 1
ATOM 1542 N N . GLY A 1 199 ? -6.004 8.353 2.799 1.00 66.81 199 GLY A N 1
ATOM 1543 C CA . GLY A 1 199 ? -5.223 9.576 2.988 1.00 66.81 199 GLY A CA 1
ATOM 1544 C C . GLY A 1 199 ? -3.871 9.533 2.273 1.00 66.81 199 GLY A C 1
ATOM 1545 O O . GLY A 1 199 ? -3.088 8.600 2.465 1.00 66.81 199 GLY A O 1
ATOM 1546 N N . GLU A 1 200 ? -3.617 10.555 1.460 1.00 75.88 200 GLU A N 1
ATOM 1547 C CA . GLU A 1 200 ? -2.367 10.708 0.721 1.00 75.88 200 GLU A CA 1
ATOM 1548 C C . GLU A 1 200 ? -1.250 11.293 1.596 1.00 75.88 200 GLU A C 1
ATOM 1550 O O . GLU A 1 200 ? -1.509 11.960 2.604 1.00 75.88 200 GLU A O 1
ATOM 1555 N N . LEU A 1 201 ? -0.002 11.063 1.183 1.00 72.56 201 LEU A N 1
ATOM 1556 C CA . LEU A 1 201 ? 1.181 11.712 1.735 1.00 72.56 201 LEU A CA 1
ATOM 1557 C C . LEU A 1 201 ? 1.032 13.228 1.638 1.00 72.56 201 LEU A C 1
ATOM 1559 O O . LEU A 1 201 ? 0.715 13.763 0.571 1.00 72.56 201 LEU A O 1
ATOM 1563 N N . ASP A 1 202 ? 1.314 13.923 2.734 1.00 80.06 202 ASP A N 1
ATOM 1564 C CA . ASP A 1 202 ? 1.369 15.379 2.710 1.00 80.06 202 ASP A CA 1
ATOM 1565 C C . ASP A 1 202 ? 2.587 15.881 1.898 1.00 80.06 202 ASP A C 1
ATOM 1567 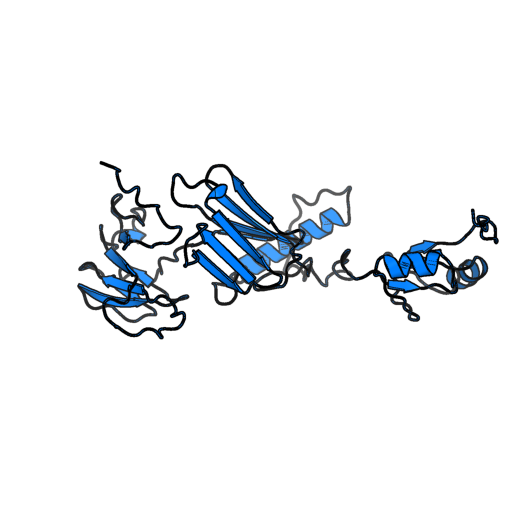O O . ASP A 1 202 ? 3.516 15.114 1.622 1.00 80.06 202 ASP A O 1
ATOM 1571 N N . PRO A 1 203 ? 2.627 17.164 1.491 1.00 80.94 203 PRO A N 1
ATOM 1572 C CA . PRO A 1 203 ? 3.713 17.680 0.656 1.00 80.94 203 PRO A CA 1
ATOM 1573 C C . PRO A 1 203 ? 5.117 17.523 1.259 1.00 80.94 203 PRO A C 1
ATOM 1575 O O . PRO A 1 203 ? 6.086 17.378 0.516 1.00 80.94 203 PRO A O 1
ATOM 1578 N N . LEU A 1 204 ? 5.242 17.542 2.590 1.00 80.56 204 LEU A N 1
ATOM 1579 C CA . LEU A 1 204 ? 6.528 17.379 3.265 1.00 80.56 204 LEU A CA 1
ATOM 1580 C C . LEU A 1 204 ? 6.976 15.914 3.220 1.00 80.56 204 LEU A C 1
ATOM 1582 O O . LEU A 1 204 ? 8.136 15.632 2.927 1.00 80.56 204 LEU A O 1
ATOM 1586 N N . GLN A 1 205 ? 6.051 14.983 3.452 1.00 80.00 205 GLN A N 1
ATOM 1587 C CA . GLN A 1 205 ? 6.299 13.547 3.339 1.00 80.00 205 GLN A CA 1
ATOM 1588 C C . GLN A 1 205 ? 6.614 13.132 1.900 1.00 80.00 205 GLN A C 1
ATOM 1590 O O . GLN A 1 205 ? 7.498 12.302 1.686 1.00 80.00 205 GLN A O 1
ATOM 1595 N N . GLN A 1 206 ? 5.933 13.716 0.910 1.00 82.56 206 GLN A N 1
ATOM 1596 C CA . GLN A 1 206 ? 6.229 13.481 -0.504 1.00 82.56 206 GLN A CA 1
ATOM 1597 C C . GLN A 1 206 ? 7.655 13.915 -0.852 1.00 82.56 206 GLN A C 1
ATOM 1599 O O . GLN A 1 206 ? 8.383 13.149 -1.480 1.00 82.56 206 GLN A O 1
ATOM 1604 N N . GLU A 1 207 ? 8.077 15.105 -0.416 1.00 84.56 207 GLU A N 1
ATOM 1605 C CA . GLU A 1 207 ? 9.433 15.600 -0.668 1.00 84.56 207 GLU A CA 1
ATOM 1606 C C . GLU A 1 207 ? 10.493 14.755 0.054 1.00 84.56 207 GLU A C 1
ATOM 1608 O O . GLU A 1 207 ? 11.492 14.378 -0.556 1.00 84.56 207 GLU A O 1
ATOM 1613 N N . ALA A 1 208 ? 10.255 14.367 1.310 1.00 84.94 208 ALA A N 1
ATOM 1614 C CA . ALA A 1 208 ? 11.151 13.472 2.044 1.00 84.94 208 ALA A CA 1
ATOM 1615 C C . ALA A 1 208 ? 11.283 12.099 1.357 1.00 84.94 208 ALA A C 1
ATOM 1617 O O . ALA A 1 208 ? 12.390 11.600 1.159 1.00 84.94 208 ALA A O 1
ATOM 1618 N N . THR A 1 209 ? 10.162 11.526 0.909 1.00 86.56 209 THR A N 1
ATOM 1619 C CA . THR A 1 209 ? 10.132 10.262 0.153 1.00 86.56 209 THR A CA 1
ATOM 1620 C C . THR A 1 209 ? 10.911 10.387 -1.157 1.00 86.56 209 THR A C 1
ATOM 1622 O O . THR A 1 209 ? 11.667 9.495 -1.539 1.00 86.56 209 THR A O 1
ATOM 1625 N N . LYS A 1 210 ? 10.765 11.521 -1.845 1.00 88.25 210 LYS A N 1
ATOM 1626 C CA . LYS A 1 210 ? 11.475 11.825 -3.088 1.00 88.25 210 LYS A CA 1
ATOM 1627 C C . LYS A 1 210 ? 12.987 11.897 -2.878 1.00 88.25 210 LYS A C 1
ATOM 1629 O O . LYS A 1 210 ? 13.735 11.314 -3.659 1.00 88.25 210 LYS A O 1
ATOM 1634 N N . GLN A 1 211 ? 13.430 12.569 -1.816 1.00 88.88 211 GLN A N 1
ATOM 1635 C CA . GLN A 1 211 ? 14.839 12.648 -1.424 1.00 88.88 211 GLN A CA 1
ATOM 1636 C C . GLN A 1 211 ? 15.402 11.263 -1.083 1.00 88.88 211 GLN A C 1
ATOM 1638 O O . GLN A 1 211 ? 16.449 10.885 -1.608 1.00 88.88 211 GLN A O 1
ATOM 1643 N N . GLN A 1 212 ? 14.681 10.477 -0.280 1.00 89.44 212 GLN A N 1
ATOM 1644 C CA . GLN A 1 212 ? 15.071 9.114 0.085 1.00 89.44 212 GLN A CA 1
ATOM 1645 C C . GLN A 1 212 ? 15.248 8.219 -1.150 1.00 89.44 212 GLN A C 1
ATOM 1647 O O . GLN A 1 212 ? 16.302 7.609 -1.322 1.00 89.44 212 GLN A O 1
ATOM 1652 N N . MET A 1 213 ? 14.257 8.187 -2.046 1.00 89.31 213 MET A N 1
ATOM 1653 C CA . MET A 1 213 ? 14.310 7.388 -3.277 1.00 89.31 213 MET A CA 1
ATOM 1654 C C . MET A 1 213 ? 15.430 7.828 -4.224 1.00 89.31 213 MET A C 1
ATOM 1656 O O . MET A 1 213 ? 16.044 7.007 -4.904 1.00 89.31 213 MET A O 1
ATOM 1660 N N . MET A 1 214 ? 15.719 9.129 -4.279 1.00 88.12 214 MET A N 1
ATOM 1661 C CA . MET A 1 214 ? 16.840 9.641 -5.059 1.00 88.12 214 MET A CA 1
ATOM 1662 C C . MET A 1 214 ? 18.194 9.172 -4.510 1.00 88.12 214 MET A C 1
ATOM 1664 O O . MET A 1 214 ? 19.053 8.794 -5.307 1.00 88.12 214 MET A O 1
ATOM 1668 N N . LEU A 1 215 ? 18.393 9.174 -3.183 1.00 88.56 215 LEU A N 1
ATOM 1669 C CA . LEU A 1 215 ? 19.618 8.640 -2.565 1.00 88.56 215 LEU A CA 1
ATOM 1670 C C . LEU A 1 215 ? 19.761 7.144 -2.818 1.00 88.56 215 LEU A C 1
ATOM 1672 O O . LEU A 1 215 ? 20.832 6.699 -3.222 1.00 88.56 215 LEU A O 1
ATOM 1676 N N . GLU A 1 216 ? 18.676 6.391 -2.633 1.00 87.25 216 GLU A N 1
ATOM 1677 C CA . GLU A 1 216 ? 18.621 4.954 -2.908 1.00 87.25 216 GLU A CA 1
ATOM 1678 C C . GLU A 1 216 ? 19.061 4.663 -4.349 1.00 87.25 216 GLU A C 1
ATOM 1680 O O . GLU A 1 216 ? 19.999 3.900 -4.582 1.00 87.25 216 GLU A O 1
ATOM 1685 N N . ARG A 1 217 ? 18.475 5.368 -5.323 1.00 86.00 217 ARG A N 1
ATOM 1686 C CA . ARG A 1 217 ? 18.846 5.236 -6.733 1.00 86.00 217 ARG A CA 1
ATOM 1687 C C . ARG A 1 217 ? 20.318 5.575 -6.994 1.00 86.00 217 ARG A C 1
ATOM 1689 O O . ARG A 1 217 ? 20.991 4.854 -7.726 1.00 86.00 217 ARG A O 1
ATOM 1696 N N . PHE A 1 218 ? 20.829 6.669 -6.428 1.00 86.25 218 PHE A N 1
ATOM 1697 C CA . PHE A 1 218 ? 22.232 7.062 -6.612 1.00 86.25 218 PHE A CA 1
ATOM 1698 C C . PHE A 1 218 ? 23.202 6.032 -6.034 1.00 86.25 218 PHE A C 1
ATOM 1700 O O . PHE A 1 218 ? 24.237 5.755 -6.647 1.00 86.25 218 PHE A O 1
ATOM 1707 N N . GLN A 1 219 ? 22.853 5.457 -4.884 1.00 84.88 219 GLN A N 1
ATOM 1708 C CA . GLN A 1 219 ? 23.610 4.401 -4.227 1.00 84.88 219 GLN A CA 1
ATOM 1709 C C . GLN A 1 219 ? 23.647 3.123 -5.081 1.00 84.88 219 GLN A C 1
ATOM 1711 O O . GLN A 1 219 ? 24.717 2.533 -5.234 1.00 84.88 219 GLN A O 1
ATOM 1716 N N . GLU A 1 220 ? 22.516 2.728 -5.680 1.00 83.62 220 GLU A N 1
ATOM 1717 C CA . GLU A 1 220 ? 22.434 1.596 -6.619 1.00 83.62 220 GLU A CA 1
ATOM 1718 C C . GLU A 1 220 ? 23.274 1.820 -7.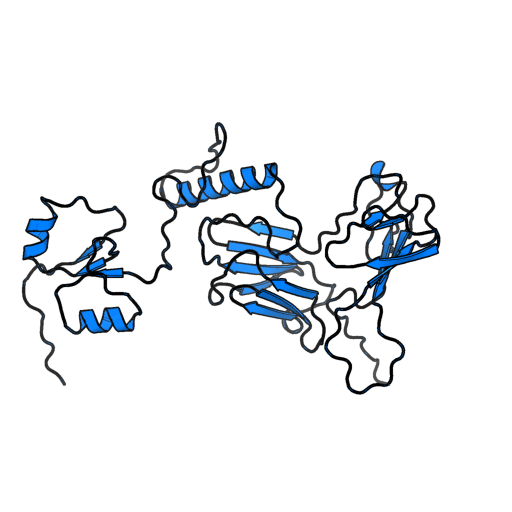885 1.00 83.62 220 GLU A C 1
ATOM 1720 O O . GLU A 1 220 ? 23.951 0.907 -8.361 1.00 83.62 220 GLU A O 1
ATOM 1725 N N . GLU A 1 221 ? 23.235 3.030 -8.448 1.00 82.25 221 GLU A N 1
ATOM 1726 C CA . GLU A 1 221 ? 23.943 3.360 -9.689 1.00 82.25 221 GLU A CA 1
ATOM 1727 C C . GLU A 1 221 ? 25.462 3.514 -9.491 1.00 82.25 221 GLU A C 1
ATOM 1729 O O . GLU A 1 221 ? 26.217 3.413 -10.460 1.00 82.25 221 GLU A O 1
ATOM 1734 N N . ASN A 1 2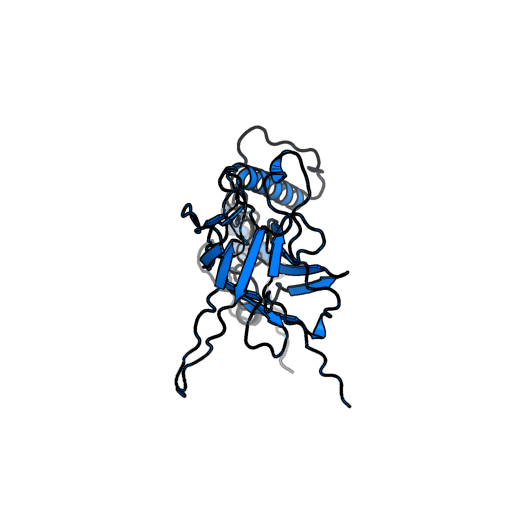22 ? 25.927 3.714 -8.252 1.00 83.25 222 ASN A N 1
ATOM 1735 C CA . ASN A 1 222 ? 27.334 3.966 -7.928 1.00 83.25 222 ASN A CA 1
ATOM 1736 C C . ASN A 1 222 ? 27.837 3.066 -6.773 1.00 83.25 222 ASN A C 1
ATOM 1738 O O . ASN A 1 222 ? 28.220 3.577 -5.714 1.00 83.25 222 ASN A O 1
ATOM 1742 N N . PRO A 1 223 ? 27.891 1.730 -6.965 1.00 79.38 223 PRO A N 1
ATOM 1743 C CA . PRO A 1 223 ? 28.338 0.775 -5.952 1.00 79.38 223 PRO A CA 1
ATOM 1744 C C . PRO A 1 223 ? 29.842 0.950 -5.687 1.00 79.38 223 PRO A C 1
ATOM 1746 O O . PRO A 1 223 ? 30.691 0.422 -6.402 1.00 79.38 223 PRO A O 1
ATOM 1749 N N . GLY A 1 224 ? 30.186 1.751 -4.684 1.00 80.38 224 GLY A N 1
ATOM 1750 C CA . GLY A 1 224 ? 31.568 2.143 -4.376 1.00 80.38 224 GLY A CA 1
ATOM 1751 C C . GLY A 1 224 ? 31.685 3.536 -3.761 1.00 80.38 224 GLY A C 1
ATOM 1752 O O . GLY A 1 224 ? 32.720 3.868 -3.187 1.00 80.38 224 GLY A O 1
ATOM 1753 N N . PHE A 1 225 ? 30.617 4.324 -3.839 1.00 80.44 225 PHE A N 1
ATOM 1754 C CA . PHE A 1 225 ? 30.457 5.576 -3.114 1.00 80.44 225 PHE A CA 1
ATOM 1755 C C . PHE A 1 225 ? 29.405 5.390 -2.017 1.00 80.44 225 PHE A C 1
ATOM 1757 O O . PHE A 1 225 ? 28.436 4.667 -2.224 1.00 80.44 225 PHE A O 1
ATOM 1764 N N . ASP A 1 226 ? 29.611 6.005 -0.854 1.00 83.19 226 ASP A N 1
ATOM 1765 C CA . ASP A 1 226 ? 28.657 6.001 0.261 1.00 83.19 226 ASP A CA 1
ATOM 1766 C C . ASP A 1 226 ? 27.917 7.343 0.292 1.00 83.19 226 ASP A C 1
ATOM 1768 O O . ASP A 1 226 ? 28.533 8.393 0.491 1.00 83.19 226 ASP A O 1
ATOM 1772 N N . PHE A 1 227 ? 26.603 7.302 0.074 1.00 81.06 227 PHE A N 1
ATOM 1773 C CA . PHE A 1 227 ? 25.730 8.477 0.079 1.00 81.06 227 PHE A CA 1
ATOM 1774 C C . PHE A 1 227 ? 24.861 8.577 1.340 1.00 81.06 227 PHE A C 1
ATOM 1776 O O . PHE A 1 227 ? 23.960 9.410 1.388 1.00 81.06 227 PHE A O 1
ATOM 1783 N N . SER A 1 228 ? 25.127 7.781 2.381 1.00 77.75 228 SER A N 1
ATOM 1784 C CA . SER A 1 228 ? 24.329 7.774 3.620 1.00 77.75 228 SER A CA 1
ATOM 1785 C C . SER A 1 228 ? 24.275 9.126 4.348 1.00 77.75 228 SER A C 1
ATOM 1787 O O . SER A 1 228 ? 23.298 9.411 5.033 1.00 77.75 228 SER A O 1
ATOM 1789 N N . ASN A 1 229 ? 25.295 9.974 4.170 1.00 82.62 229 ASN A N 1
ATOM 1790 C CA . ASN A 1 229 ? 25.378 11.323 4.746 1.00 82.62 229 ASN A CA 1
ATOM 1791 C C . ASN A 1 229 ? 25.157 12.440 3.710 1.00 82.62 229 ASN A C 1
ATOM 1793 O O . ASN A 1 229 ? 25.528 13.589 3.950 1.00 82.62 229 ASN A O 1
ATOM 1797 N N . ALA A 1 230 ? 24.640 12.112 2.524 1.00 82.94 230 ALA A N 1
ATOM 1798 C CA . ALA A 1 230 ? 24.391 13.106 1.490 1.00 82.94 230 ALA A CA 1
ATOM 1799 C C . ALA A 1 230 ? 23.105 13.892 1.786 1.00 82.94 230 ALA A C 1
ATOM 1801 O O . ALA A 1 230 ? 22.059 13.317 2.081 1.00 82.94 230 ALA A O 1
ATOM 1802 N N . GLU A 1 231 ? 23.182 15.216 1.663 1.00 82.50 231 GLU A N 1
ATOM 1803 C CA . GLU A 1 231 ? 22.049 16.122 1.852 1.00 82.50 231 GLU A CA 1
ATOM 1804 C C . GLU A 1 231 ? 21.606 16.730 0.517 1.00 82.50 231 GLU A C 1
ATOM 1806 O O . GLU A 1 231 ? 22.423 17.044 -0.356 1.00 82.50 231 GLU A O 1
ATOM 1811 N N . PHE A 1 232 ? 20.299 16.943 0.365 1.00 80.69 232 PHE A N 1
ATOM 1812 C CA . PHE A 1 232 ? 19.756 17.692 -0.763 1.00 80.69 232 PHE A CA 1
ATOM 1813 C C . PHE A 1 232 ? 19.804 19.192 -0.495 1.00 80.69 232 PHE A C 1
ATOM 1815 O O . PHE A 1 232 ? 19.211 19.689 0.459 1.00 80.69 232 PHE A O 1
ATOM 1822 N N . ASN A 1 233 ? 20.429 19.933 -1.409 1.00 77.69 233 ASN A N 1
ATOM 1823 C CA . ASN A 1 233 ? 20.268 21.380 -1.487 1.00 77.69 233 ASN A CA 1
ATOM 1824 C C . ASN A 1 233 ? 19.140 21.713 -2.471 1.00 77.69 233 ASN A C 1
ATOM 1826 O O . ASN A 1 233 ? 19.344 21.720 -3.685 1.00 77.69 233 ASN A O 1
ATOM 1830 N N . GLY A 1 234 ? 17.952 22.008 -1.938 1.00 80.62 234 GLY A N 1
ATOM 1831 C CA . GLY A 1 234 ? 16.764 22.367 -2.718 1.00 80.62 234 GLY A CA 1
ATOM 1832 C C . GLY A 1 234 ? 15.810 21.194 -2.960 1.00 80.62 234 GLY A C 1
ATOM 1833 O O . GLY A 1 234 ? 15.850 20.194 -2.251 1.00 80.62 234 GLY A O 1
ATOM 1834 N N . ALA A 1 235 ? 14.922 21.346 -3.946 1.00 82.81 235 ALA A N 1
ATOM 1835 C CA . ALA A 1 235 ? 13.930 20.325 -4.275 1.00 82.81 235 ALA A CA 1
ATOM 1836 C C . ALA A 1 235 ? 14.587 19.131 -4.979 1.00 82.81 235 ALA A C 1
ATOM 1838 O O . ALA A 1 235 ? 15.290 19.307 -5.981 1.00 82.81 235 ALA A O 1
ATOM 1839 N N . ALA A 1 236 ? 14.321 17.919 -4.496 1.00 84.25 236 ALA A N 1
ATOM 1840 C CA . ALA A 1 236 ? 14.771 16.706 -5.157 1.00 84.25 236 ALA A CA 1
ATOM 1841 C C . ALA A 1 236 ? 14.105 16.587 -6.539 1.00 84.25 236 ALA A C 1
ATOM 1843 O O . ALA A 1 236 ? 12.921 16.904 -6.692 1.00 84.25 236 ALA A O 1
ATOM 1844 N N . PRO A 1 237 ? 14.824 16.151 -7.584 1.00 85.25 237 PRO A N 1
ATOM 1845 C CA . PRO A 1 237 ? 14.219 15.845 -8.875 1.00 85.25 237 PRO A CA 1
ATOM 1846 C C . PRO A 1 237 ? 13.422 14.534 -8.807 1.00 85.25 237 PRO A C 1
ATOM 1848 O O . PRO A 1 237 ? 13.511 13.791 -7.835 1.00 85.25 237 PRO A O 1
ATOM 1851 N N . ASP A 1 238 ? 12.582 14.265 -9.810 1.00 82.75 238 ASP A N 1
ATOM 1852 C CA . ASP A 1 238 ? 11.760 13.046 -9.842 1.00 82.75 238 ASP A CA 1
ATOM 1853 C C . ASP A 1 238 ? 12.650 11.785 -9.981 1.00 82.75 238 ASP A C 1
ATOM 1855 O O . ASP A 1 238 ? 13.343 11.654 -11.003 1.00 82.75 238 ASP A O 1
ATOM 1859 N N . PRO A 1 239 ? 12.618 10.845 -9.008 1.00 83.00 239 PRO A N 1
ATOM 1860 C CA . PRO A 1 239 ? 13.440 9.637 -9.022 1.00 83.00 239 PRO A CA 1
ATOM 1861 C C . PRO A 1 239 ? 13.255 8.797 -10.276 1.00 83.00 239 PRO A C 1
ATOM 1863 O O . PRO A 1 239 ? 14.197 8.136 -10.711 1.00 83.00 239 PRO A O 1
ATOM 1866 N N . ARG A 1 240 ? 12.068 8.842 -10.887 1.00 81.19 240 ARG A N 1
ATOM 1867 C CA . ARG A 1 240 ? 11.704 8.059 -12.061 1.00 81.19 240 ARG A CA 1
ATOM 1868 C C . ARG A 1 240 ? 12.282 8.608 -13.355 1.00 81.19 240 ARG A C 1
ATOM 1870 O O . ARG A 1 240 ? 12.601 7.817 -14.238 1.00 81.19 240 ARG A O 1
ATOM 1877 N N . THR A 1 241 ? 12.384 9.927 -13.506 1.00 79.00 241 THR A N 1
ATOM 1878 C CA . THR A 1 241 ? 12.734 10.562 -14.794 1.00 79.00 241 THR A CA 1
ATOM 1879 C C . THR A 1 241 ? 14.099 11.238 -14.797 1.00 79.00 241 THR A C 1
ATOM 1881 O O . THR A 1 241 ? 14.627 11.547 -15.863 1.00 79.00 241 THR A O 1
ATOM 1884 N N . PHE A 1 242 ? 14.690 11.488 -13.630 1.00 76.38 242 PHE A N 1
ATOM 1885 C CA . PHE A 1 242 ? 15.962 12.198 -13.534 1.00 76.38 242 PHE A CA 1
ATOM 1886 C C . PHE A 1 242 ? 17.124 11.428 -14.194 1.00 76.38 242 PHE A C 1
ATOM 1888 O O . PHE A 1 242 ? 17.142 10.200 -14.171 1.00 76.38 242 PHE A O 1
ATOM 1895 N N . MET A 1 243 ? 18.080 12.140 -14.808 1.00 68.62 243 MET A N 1
ATOM 1896 C CA . MET A 1 243 ? 19.296 11.586 -15.444 1.00 68.62 243 MET A CA 1
ATOM 1897 C C . MET A 1 243 ? 19.063 10.351 -16.340 1.00 68.62 243 MET A C 1
ATOM 1899 O O . MET A 1 243 ? 19.718 9.324 -16.190 1.00 68.62 243 MET A O 1
ATOM 1903 N N . GLY A 1 244 ? 18.106 10.434 -17.269 1.00 64.62 244 GLY A N 1
ATOM 1904 C CA . GLY A 1 244 ? 17.783 9.328 -18.188 1.00 64.62 244 GLY A CA 1
ATOM 1905 C C . GLY A 1 244 ? 16.778 8.312 -17.635 1.00 64.62 244 GLY A C 1
ATOM 1906 O O . GLY A 1 244 ? 16.412 7.373 -18.333 1.00 64.62 244 GLY A O 1
ATOM 1907 N N . GLY A 1 245 ? 16.281 8.542 -16.418 1.00 69.12 245 GLY A N 1
ATOM 1908 C CA . GLY A 1 245 ? 15.196 7.793 -15.800 1.00 69.12 245 GLY A CA 1
ATOM 1909 C C . GLY A 1 245 ? 15.574 6.418 -15.247 1.00 69.12 245 GLY A C 1
ATOM 1910 O O . GLY A 1 245 ? 16.689 5.924 -15.403 1.00 69.12 245 GLY A O 1
ATOM 1911 N N . VAL A 1 246 ? 14.617 5.810 -14.550 1.00 63.62 246 VAL A N 1
ATOM 1912 C CA . VAL A 1 246 ? 14.766 4.490 -13.933 1.00 63.62 246 VAL A CA 1
ATOM 1913 C C . VAL A 1 246 ? 14.796 3.411 -15.001 1.00 63.62 246 VAL A C 1
ATOM 1915 O O . VAL A 1 246 ? 13.900 3.311 -15.839 1.00 63.62 246 VAL A O 1
ATOM 1918 N N . LYS A 1 247 ? 15.815 2.556 -14.927 1.00 63.47 247 LYS A N 1
ATOM 1919 C CA . LYS A 1 247 ? 15.940 1.388 -15.795 1.00 63.47 247 LYS A CA 1
ATOM 1920 C C . LYS A 1 247 ? 15.004 0.292 -15.295 1.00 63.47 247 LYS A C 1
ATOM 1922 O O . LYS A 1 247 ? 15.158 -0.208 -14.185 1.00 63.47 247 LYS A O 1
ATOM 1927 N N . TYR A 1 248 ? 14.032 -0.085 -16.118 1.00 54.22 248 TYR A N 1
ATOM 1928 C CA . TYR A 1 248 ? 13.108 -1.175 -15.823 1.00 54.22 248 TYR A CA 1
ATOM 1929 C C . TYR A 1 248 ? 13.707 -2.497 -16.298 1.00 54.22 248 TYR A C 1
ATOM 1931 O O . TYR A 1 248 ? 13.682 -2.793 -17.492 1.00 54.22 248 TYR A O 1
ATOM 1939 N N . THR A 1 249 ? 14.188 -3.318 -15.366 1.00 51.62 249 THR A N 1
ATOM 1940 C CA . THR A 1 249 ? 14.570 -4.718 -15.636 1.00 51.62 249 THR A CA 1
ATOM 1941 C C . THR A 1 249 ? 13.375 -5.581 -16.068 1.00 51.62 249 THR A C 1
ATOM 1943 O O . THR A 1 249 ? 13.577 -6.628 -16.672 1.00 51.62 249 THR A O 1
ATOM 1946 N N . ASN A 1 250 ? 12.142 -5.115 -15.816 1.00 47.94 250 ASN A N 1
ATOM 1947 C CA . ASN A 1 250 ? 10.878 -5.802 -16.118 1.00 47.94 250 ASN A CA 1
ATOM 1948 C C . ASN A 1 250 ? 10.153 -5.305 -17.387 1.00 47.94 250 ASN A C 1
ATOM 1950 O O . ASN A 1 250 ? 9.003 -5.672 -17.641 1.00 47.94 250 ASN A O 1
ATOM 1954 N N . SER A 1 251 ? 10.805 -4.492 -18.223 1.00 56.91 251 SER A N 1
ATOM 1955 C CA . SER A 1 251 ? 10.339 -4.316 -19.604 1.00 56.91 251 SER A CA 1
ATOM 1956 C C . SER A 1 251 ? 10.525 -5.645 -20.324 1.00 56.91 251 SER A C 1
ATOM 1958 O O . SER A 1 251 ? 11.592 -6.245 -20.219 1.00 56.91 251 SER A O 1
ATOM 1960 N N . VAL A 1 252 ? 9.524 -6.110 -21.076 1.00 68.50 252 VAL A N 1
ATOM 1961 C CA . VAL A 1 252 ? 9.736 -7.229 -22.002 1.00 68.50 252 VAL A CA 1
ATOM 1962 C C . VAL A 1 252 ? 10.938 -6.887 -22.881 1.00 68.50 252 VAL A C 1
ATOM 1964 O O . VAL A 1 252 ? 10.841 -5.960 -23.686 1.00 68.50 252 VAL A O 1
ATOM 1967 N N . MET A 1 253 ? 12.049 -7.606 -22.683 1.00 75.81 253 MET A N 1
ATOM 1968 C CA . MET A 1 253 ? 13.324 -7.304 -23.327 1.00 75.81 253 MET A CA 1
ATOM 1969 C C . MET A 1 253 ? 13.126 -7.207 -24.834 1.00 75.81 253 MET A C 1
ATOM 1971 O O . MET A 1 253 ? 12.554 -8.113 -25.451 1.00 75.81 253 MET A O 1
ATOM 1975 N N . ARG A 1 254 ? 13.578 -6.105 -25.424 1.00 85.75 254 ARG A N 1
ATOM 1976 C CA . ARG A 1 254 ? 13.547 -5.911 -26.865 1.00 85.75 254 ARG A CA 1
ATOM 1977 C C . ARG A 1 254 ? 14.853 -6.390 -27.453 1.00 85.75 254 ARG A C 1
ATOM 1979 O O . ARG A 1 254 ? 15.930 -5.977 -27.021 1.00 85.75 254 ARG A O 1
ATOM 1986 N N . PHE A 1 255 ? 14.765 -7.252 -28.453 1.00 90.25 255 PHE A N 1
ATOM 1987 C CA . PHE A 1 255 ? 15.938 -7.716 -29.169 1.00 90.25 255 PHE A CA 1
ATOM 1988 C C . PHE A 1 255 ? 15.888 -7.335 -30.639 1.00 90.25 255 PHE A C 1
ATOM 1990 O O . PHE A 1 255 ? 14.824 -7.255 -31.245 1.00 90.25 255 PHE A O 1
ATOM 1997 N N . LYS A 1 256 ? 17.064 -7.137 -31.221 1.00 89.88 256 LYS A N 1
ATOM 1998 C CA . LYS A 1 256 ? 17.262 -6.974 -32.658 1.00 89.88 256 LYS A CA 1
ATOM 1999 C C . LYS A 1 256 ? 18.186 -8.081 -33.137 1.00 89.88 256 LYS A C 1
ATOM 2001 O O . LYS A 1 256 ? 19.112 -8.469 -32.423 1.00 89.88 256 LYS A O 1
ATOM 2006 N N . THR A 1 257 ? 17.922 -8.647 -34.308 1.00 87.06 257 THR A N 1
ATOM 2007 C CA . THR A 1 257 ? 18.840 -9.595 -34.948 1.00 87.06 257 THR A CA 1
ATOM 2008 C C . THR A 1 257 ? 18.516 -9.784 -36.427 1.00 87.06 257 THR A C 1
ATOM 2010 O O . THR A 1 257 ? 17.349 -9.800 -36.819 1.00 87.06 257 THR A O 1
ATOM 2013 N N . THR A 1 258 ? 19.551 -9.968 -37.247 1.00 81.06 258 THR A N 1
ATOM 2014 C CA . THR A 1 258 ? 19.425 -10.395 -38.650 1.00 81.06 258 THR A CA 1
ATOM 2015 C C . THR A 1 258 ? 19.325 -11.919 -38.785 1.00 81.06 258 THR A C 1
ATOM 2017 O O . THR A 1 258 ? 19.001 -12.424 -39.859 1.00 81.06 258 THR A O 1
ATOM 2020 N N . PHE A 1 259 ? 19.552 -12.670 -37.702 1.00 82.88 259 PHE A N 1
ATOM 2021 C CA . PHE A 1 259 ? 19.508 -14.129 -37.707 1.00 82.88 259 PHE A CA 1
ATOM 2022 C C . PHE A 1 259 ? 18.076 -14.665 -37.589 1.00 82.88 259 PHE A C 1
ATOM 2024 O O . PHE A 1 259 ? 17.210 -14.087 -36.928 1.00 82.88 259 PHE A O 1
ATOM 2031 N N . ARG A 1 260 ? 17.827 -15.806 -38.235 1.00 86.69 260 ARG A N 1
ATOM 2032 C CA . ARG A 1 260 ? 16.571 -16.571 -38.168 1.00 86.69 260 ARG A CA 1
ATOM 2033 C C . ARG A 1 260 ? 16.896 -18.036 -37.875 1.00 86.69 260 ARG A C 1
ATOM 2035 O O . ARG A 1 260 ? 16.798 -18.893 -38.744 1.00 86.69 260 ARG A O 1
ATOM 2042 N N . ASN A 1 261 ? 17.397 -18.283 -36.669 1.00 82.31 261 ASN A N 1
ATOM 2043 C CA . ASN A 1 261 ? 17.923 -19.574 -36.221 1.00 82.31 261 ASN A CA 1
ATOM 2044 C C . ASN A 1 261 ? 17.436 -19.924 -34.802 1.00 82.31 261 ASN A C 1
ATOM 2046 O O . ASN A 1 261 ? 16.604 -19.230 -34.221 1.00 82.31 261 ASN A O 1
ATOM 2050 N N . THR A 1 262 ? 17.997 -20.979 -34.208 1.00 79.62 262 THR A N 1
ATOM 2051 C CA . THR A 1 262 ? 17.627 -21.463 -32.867 1.00 79.62 262 THR A CA 1
ATOM 2052 C C . THR A 1 262 ? 17.733 -20.384 -31.787 1.00 79.62 262 THR A C 1
ATOM 2054 O O . THR A 1 262 ? 16.973 -20.402 -30.818 1.00 79.62 262 THR A O 1
ATOM 2057 N N . ILE A 1 263 ? 18.654 -19.427 -31.934 1.00 78.81 263 ILE A N 1
ATOM 2058 C CA . ILE A 1 263 ? 18.772 -18.291 -31.018 1.00 78.81 263 ILE A CA 1
ATOM 2059 C C . ILE A 1 263 ? 17.537 -17.399 -31.141 1.00 78.81 263 ILE A C 1
ATOM 2061 O O . ILE A 1 263 ? 16.913 -17.126 -30.122 1.00 78.81 263 ILE A O 1
ATOM 2065 N N . TYR A 1 264 ? 17.143 -17.013 -32.359 1.00 86.19 264 TYR A N 1
ATOM 2066 C CA . TYR A 1 264 ? 15.921 -16.238 -32.609 1.00 86.19 264 TYR A CA 1
ATOM 2067 C C . TYR A 1 264 ? 14.694 -16.891 -31.953 1.00 86.19 264 TYR A C 1
ATOM 2069 O O . TYR A 1 264 ? 13.997 -16.258 -31.157 1.00 86.19 264 TYR A O 1
ATOM 2077 N N . ASP A 1 265 ? 14.505 -18.193 -32.185 1.00 82.38 265 ASP A N 1
ATOM 2078 C CA . ASP A 1 265 ? 13.406 -18.959 -31.585 1.00 82.38 265 ASP A CA 1
ATOM 2079 C C . ASP A 1 265 ? 13.481 -18.978 -30.054 1.00 82.38 265 ASP A C 1
ATOM 2081 O O . ASP A 1 265 ? 12.467 -18.900 -29.360 1.00 82.38 265 ASP A O 1
ATOM 2085 N N . THR A 1 266 ? 14.691 -19.071 -29.505 1.00 81.00 266 THR A N 1
ATOM 2086 C CA . THR A 1 266 ? 14.929 -19.071 -28.061 1.00 81.00 266 THR A CA 1
ATOM 2087 C C . THR A 1 266 ? 14.590 -17.722 -27.426 1.00 81.00 266 THR A C 1
ATOM 2089 O O . THR A 1 266 ? 14.023 -17.693 -26.333 1.00 81.00 266 THR A O 1
ATOM 2092 N N . LEU A 1 267 ? 14.919 -16.609 -28.088 1.00 84.81 267 LEU A N 1
ATOM 2093 C CA . LEU A 1 267 ? 14.594 -15.265 -27.606 1.00 84.81 267 LEU A CA 1
ATOM 2094 C C . LEU A 1 267 ? 13.075 -15.042 -27.608 1.00 84.81 267 LEU A C 1
ATOM 2096 O O . LEU A 1 267 ? 12.522 -14.603 -26.601 1.00 84.81 267 LEU A O 1
ATOM 2100 N N . LEU A 1 268 ? 12.383 -15.462 -28.672 1.00 85.25 268 LEU A N 1
ATOM 2101 C CA . LEU A 1 268 ? 10.918 -15.414 -28.729 1.00 85.25 268 LEU A CA 1
ATOM 2102 C C . LEU A 1 268 ? 10.254 -16.294 -27.660 1.00 85.25 268 LEU A C 1
ATOM 2104 O O . LEU A 1 268 ? 9.321 -15.852 -26.992 1.00 85.25 268 LEU A O 1
ATOM 2108 N N . ARG A 1 269 ? 10.749 -17.520 -27.433 1.00 79.69 269 ARG A N 1
ATOM 2109 C CA . ARG A 1 269 ? 10.231 -18.417 -26.377 1.00 79.69 269 ARG A CA 1
ATOM 2110 C C . ARG A 1 269 ? 10.409 -17.857 -24.967 1.00 79.69 269 ARG A C 1
ATOM 2112 O O . ARG A 1 269 ? 9.624 -18.191 -24.087 1.00 79.69 269 ARG A O 1
ATOM 2119 N N . ARG A 1 270 ? 11.417 -17.006 -24.749 1.00 78.31 270 ARG A N 1
ATOM 2120 C CA . ARG A 1 270 ? 11.612 -16.262 -23.492 1.00 78.31 270 ARG A CA 1
ATOM 2121 C C . ARG A 1 270 ? 10.652 -15.081 -23.329 1.00 78.31 270 ARG A C 1
ATOM 2123 O O . ARG A 1 270 ? 10.717 -14.387 -22.321 1.00 78.31 270 ARG A O 1
ATOM 2130 N N . GLY A 1 271 ? 9.777 -14.848 -24.305 1.00 81.06 271 GLY A N 1
ATOM 2131 C CA . GLY A 1 271 ? 8.828 -13.746 -24.300 1.00 81.06 271 GLY A CA 1
ATOM 2132 C C . GLY A 1 271 ? 9.444 -12.407 -24.693 1.00 81.06 271 GLY A C 1
ATOM 2133 O O . GLY A 1 271 ? 8.771 -11.398 -24.531 1.00 81.06 271 GLY A O 1
ATOM 2134 N N . TRP A 1 272 ? 10.685 -12.374 -25.195 1.00 88.50 272 TRP A N 1
ATOM 2135 C CA . TRP A 1 272 ? 11.327 -11.142 -25.663 1.00 88.50 272 TRP A CA 1
ATOM 2136 C C . TRP A 1 272 ? 10.693 -10.677 -26.979 1.00 88.50 272 TRP A C 1
ATOM 2138 O O . TRP A 1 272 ? 10.228 -11.490 -27.780 1.00 88.50 272 TRP A O 1
ATOM 2148 N N . LYS A 1 273 ? 10.672 -9.363 -27.214 1.00 88.94 273 LYS A N 1
ATOM 2149 C CA . LYS A 1 273 ? 10.047 -8.761 -28.400 1.00 88.94 273 LYS A CA 1
ATOM 2150 C C . LYS A 1 273 ? 11.095 -8.361 -29.424 1.00 88.94 273 LYS A C 1
ATOM 2152 O O . LYS A 1 273 ? 12.027 -7.638 -29.097 1.00 88.94 273 LYS A O 1
ATOM 2157 N N . GLU A 1 274 ? 10.928 -8.796 -30.666 1.00 90.88 274 GLU A N 1
ATOM 2158 C CA . GLU A 1 274 ? 11.768 -8.297 -31.754 1.00 90.88 274 GLU A CA 1
ATOM 2159 C C . GLU A 1 274 ? 11.429 -6.824 -32.040 1.00 90.88 274 GLU A C 1
ATOM 2161 O O . GLU A 1 274 ? 10.254 -6.460 -32.106 1.00 90.88 274 GLU A O 1
ATOM 2166 N N . THR A 1 275 ? 12.448 -5.984 -32.220 1.00 87.25 275 THR A N 1
ATOM 2167 C CA . THR A 1 275 ? 12.314 -4.614 -32.732 1.00 87.25 275 THR A CA 1
ATOM 2168 C C . THR A 1 275 ? 13.246 -4.399 -33.921 1.00 87.25 275 THR A C 1
ATOM 2170 O O . THR A 1 275 ? 14.367 -4.911 -33.970 1.00 87.25 275 THR A O 1
ATOM 2173 N N . THR A 1 276 ? 12.777 -3.628 -34.898 1.00 81.31 276 THR A N 1
ATOM 2174 C CA . THR A 1 276 ? 13.577 -3.175 -36.043 1.00 81.31 276 THR A CA 1
ATOM 2175 C C . THR A 1 276 ? 14.147 -1.774 -35.835 1.00 81.31 276 THR A C 1
ATOM 2177 O O . THR A 1 276 ? 15.079 -1.379 -36.540 1.00 81.31 276 THR A O 1
ATOM 2180 N N . GLU A 1 277 ? 13.619 -1.033 -34.862 1.00 80.81 277 GLU A N 1
ATOM 2181 C CA . GLU A 1 277 ? 14.045 0.324 -34.526 1.00 80.81 277 GLU A CA 1
ATOM 2182 C C . GLU A 1 277 ? 15.358 0.298 -33.717 1.00 80.81 277 GLU A C 1
ATOM 2184 O O . GLU A 1 277 ? 16.014 -0.742 -33.609 1.00 80.81 277 GLU A O 1
ATOM 2189 N N . ASN A 1 278 ? 15.816 1.451 -33.225 1.00 77.19 278 ASN A N 1
ATOM 2190 C CA . ASN A 1 278 ? 17.039 1.565 -32.415 1.00 77.19 278 ASN A CA 1
ATOM 2191 C C . ASN A 1 278 ? 16.768 1.506 -30.901 1.00 77.19 278 ASN A C 1
ATOM 2193 O O . ASN A 1 278 ? 17.659 1.788 -30.109 1.00 77.19 278 ASN A O 1
ATOM 2197 N N . ASP A 1 279 ? 15.562 1.100 -30.509 1.00 76.62 279 ASP A N 1
ATOM 2198 C CA . ASP A 1 279 ? 15.080 0.989 -29.129 1.00 76.62 279 ASP A CA 1
ATOM 2199 C C . ASP A 1 279 ? 15.277 -0.420 -28.530 1.00 76.62 279 ASP A C 1
ATOM 2201 O O . ASP A 1 279 ? 14.528 -0.844 -27.646 1.00 76.62 279 ASP A O 1
ATOM 2205 N N . TRP A 1 280 ? 16.252 -1.170 -29.052 1.00 85.38 280 TRP A N 1
ATOM 2206 C CA . TRP A 1 280 ? 16.597 -2.522 -28.613 1.00 85.38 280 TRP A CA 1
ATOM 2207 C C . TRP A 1 280 ? 17.446 -2.500 -27.340 1.00 85.38 280 TRP A C 1
ATOM 2209 O O . TRP A 1 280 ? 18.312 -1.643 -27.182 1.00 85.38 280 TRP A O 1
ATOM 2219 N N . ASP A 1 281 ? 17.257 -3.501 -26.478 1.00 82.25 281 ASP A N 1
ATOM 2220 C CA . ASP A 1 281 ? 18.087 -3.745 -25.290 1.00 82.25 281 ASP A CA 1
ATOM 2221 C C . ASP A 1 281 ? 19.275 -4.662 -25.629 1.00 82.25 281 ASP A C 1
ATOM 2223 O O . ASP A 1 281 ? 20.393 -4.506 -25.132 1.00 82.25 281 ASP A O 1
ATOM 2227 N N . PHE A 1 282 ? 19.036 -5.623 -26.525 1.00 84.12 282 PHE A N 1
ATOM 2228 C CA . PHE A 1 282 ? 20.017 -6.610 -26.959 1.00 84.12 282 PHE A CA 1
ATOM 2229 C C . PHE A 1 282 ? 20.037 -6.758 -28.477 1.00 84.12 282 PHE A C 1
ATOM 2231 O O . PHE A 1 282 ? 19.016 -7.055 -29.093 1.00 84.12 282 PHE A O 1
ATOM 2238 N N . TYR A 1 283 ? 21.213 -6.628 -29.086 1.00 87.62 283 TYR A N 1
ATOM 2239 C CA . TYR A 1 283 ? 21.401 -6.931 -30.501 1.00 87.62 283 TYR A CA 1
ATOM 2240 C C . TYR A 1 283 ? 22.355 -8.115 -30.663 1.00 87.62 283 TYR A C 1
ATOM 2242 O O . TYR A 1 283 ? 23.548 -8.024 -30.367 1.00 87.62 283 TYR A O 1
ATOM 2250 N N . TRP A 1 284 ? 21.825 -9.228 -31.176 1.00 86.00 284 TRP A N 1
ATOM 2251 C CA . TRP A 1 284 ? 22.645 -10.288 -31.755 1.00 86.00 284 TRP A CA 1
ATOM 2252 C C . TRP A 1 284 ? 22.959 -9.976 -33.222 1.00 86.00 284 TRP A C 1
ATOM 2254 O O . TRP A 1 284 ? 22.111 -10.176 -34.099 1.00 86.00 284 TRP A O 1
ATOM 2264 N N . ALA A 1 285 ? 24.171 -9.488 -33.477 1.00 81.62 285 ALA A N 1
ATOM 2265 C CA . ALA A 1 285 ? 24.603 -9.004 -34.783 1.00 81.62 285 ALA A CA 1
ATOM 2266 C C . ALA A 1 285 ? 25.625 -9.939 -35.446 1.00 81.62 285 ALA A C 1
ATOM 2268 O O . ALA A 1 285 ? 26.313 -10.722 -34.780 1.00 81.62 285 ALA A O 1
ATOM 2269 N N . ASP A 1 286 ? 25.716 -9.866 -36.774 1.00 76.69 286 ASP A N 1
ATOM 2270 C CA . ASP A 1 286 ? 26.847 -10.444 -37.491 1.00 76.69 286 ASP A CA 1
ATOM 2271 C C . ASP A 1 286 ? 28.140 -9.664 -37.196 1.00 76.69 286 ASP A C 1
ATOM 2273 O O . ASP A 1 286 ? 28.148 -8.594 -36.581 1.00 76.69 286 ASP A O 1
ATOM 2277 N N . ARG A 1 287 ? 29.275 -10.255 -37.577 1.00 73.56 287 ARG A N 1
ATOM 2278 C CA . ARG A 1 287 ? 30.583 -9.642 -37.338 1.00 73.56 287 ARG A CA 1
ATOM 2279 C C . ARG A 1 287 ? 30.761 -8.353 -38.147 1.00 73.56 287 ARG A C 1
ATOM 2281 O O . ARG A 1 287 ? 31.472 -7.467 -37.688 1.00 73.56 287 ARG A O 1
ATOM 2288 N N . GLU A 1 288 ? 30.186 -8.276 -39.341 1.00 72.44 288 GLU A N 1
ATOM 2289 C CA . GLU A 1 288 ? 30.394 -7.154 -40.261 1.00 72.44 288 GLU A CA 1
ATOM 2290 C C . GLU A 1 288 ? 29.712 -5.892 -39.725 1.00 72.44 288 GLU A C 1
ATOM 2292 O O . GLU A 1 288 ? 30.334 -4.835 -39.664 1.00 72.44 288 GLU A O 1
ATOM 2297 N N . TYR A 1 289 ? 28.518 -6.047 -39.156 1.00 72.56 289 TYR A N 1
ATOM 2298 C CA . TYR A 1 289 ? 27.755 -4.988 -38.513 1.00 72.56 289 TYR A CA 1
ATOM 2299 C C . TYR A 1 289 ? 28.490 -4.311 -37.347 1.00 72.56 289 TYR A C 1
ATOM 2301 O O . TYR A 1 289 ? 28.325 -3.113 -37.142 1.00 72.56 289 TYR A O 1
ATOM 2309 N N . ILE A 1 290 ? 29.318 -5.033 -36.577 1.00 70.12 290 ILE A N 1
ATOM 2310 C CA . ILE A 1 290 ? 30.117 -4.430 -35.488 1.00 70.12 290 ILE A CA 1
ATOM 2311 C C . ILE A 1 290 ? 31.035 -3.325 -36.024 1.00 70.12 290 ILE A C 1
ATOM 2313 O O . ILE A 1 290 ? 31.209 -2.310 -35.350 1.00 70.12 290 ILE A O 1
ATOM 2317 N N . TYR A 1 291 ? 31.626 -3.523 -37.205 1.00 69.94 291 TYR A N 1
ATOM 2318 C CA . TYR A 1 291 ? 32.550 -2.550 -37.786 1.00 69.94 291 TYR A CA 1
ATOM 2319 C C . TYR A 1 291 ? 31.814 -1.293 -38.245 1.00 69.94 291 TYR A C 1
ATOM 2321 O O . TYR A 1 291 ? 32.277 -0.192 -37.970 1.00 69.94 291 TYR A O 1
ATOM 2329 N N . ASP A 1 292 ? 30.631 -1.453 -38.838 1.00 67.88 292 ASP A N 1
ATOM 2330 C CA . ASP A 1 292 ? 29.797 -0.317 -39.233 1.00 67.88 292 ASP A CA 1
ATOM 2331 C C . ASP A 1 292 ? 29.231 0.427 -38.010 1.00 67.88 292 ASP A C 1
ATOM 2333 O O . ASP A 1 292 ? 29.128 1.653 -38.012 1.00 67.88 292 ASP A O 1
ATOM 2337 N N . LEU A 1 293 ? 28.891 -0.299 -36.940 1.00 68.88 293 LEU A N 1
ATOM 2338 C CA . LEU A 1 293 ? 28.293 0.247 -35.721 1.00 68.88 293 LEU A CA 1
ATOM 2339 C C . LEU A 1 293 ? 29.276 1.083 -34.889 1.00 68.88 293 LEU A C 1
ATOM 2341 O O . LEU A 1 293 ? 28.913 2.179 -34.464 1.00 68.88 293 LEU A O 1
ATOM 2345 N N . LEU A 1 294 ? 30.487 0.570 -34.631 1.00 62.34 294 LEU A N 1
ATOM 2346 C CA . LEU A 1 294 ? 31.456 1.209 -33.725 1.00 62.34 294 LEU A CA 1
ATOM 2347 C C . LEU A 1 294 ? 31.872 2.611 -34.185 1.00 62.34 294 LEU A C 1
ATOM 2349 O O . LEU A 1 294 ? 32.142 3.467 -33.344 1.00 62.34 294 LEU A O 1
ATOM 2353 N N . ASP A 1 295 ? 31.880 2.846 -35.496 1.00 64.88 295 ASP A N 1
ATOM 2354 C CA . ASP A 1 295 ? 32.321 4.115 -36.074 1.00 64.88 295 ASP A CA 1
ATOM 2355 C C . ASP A 1 295 ? 31.171 5.111 -36.308 1.00 64.88 295 ASP A C 1
ATOM 2357 O O . ASP A 1 295 ? 31.426 6.300 -36.509 1.00 64.88 295 ASP A O 1
ATOM 2361 N N . THR A 1 296 ? 29.904 4.670 -36.276 1.00 67.88 296 THR A N 1
ATOM 2362 C CA . THR A 1 296 ? 28.762 5.504 -36.712 1.00 67.88 296 THR A CA 1
ATOM 2363 C C . THR A 1 296 ? 27.640 5.678 -35.689 1.00 67.88 296 THR A C 1
ATOM 2365 O O . THR A 1 296 ? 26.835 6.601 -35.837 1.00 67.88 296 THR A O 1
ATOM 2368 N N . VAL A 1 297 ? 27.571 4.849 -34.641 1.00 66.56 297 VAL A N 1
ATOM 2369 C CA . VAL A 1 297 ? 26.457 4.859 -33.680 1.00 66.56 297 VAL A CA 1
ATOM 2370 C C . VAL A 1 297 ? 26.964 4.993 -32.247 1.00 66.56 297 VAL A C 1
ATOM 2372 O O . VAL A 1 297 ? 27.770 4.197 -31.773 1.00 66.56 297 VAL A O 1
ATOM 2375 N N . HIS A 1 298 ? 26.435 5.980 -31.520 1.00 71.81 298 HIS A N 1
ATOM 2376 C CA . HIS A 1 298 ? 26.645 6.082 -30.079 1.00 71.81 298 HIS A CA 1
ATOM 2377 C C . HIS A 1 298 ? 25.655 5.167 -29.355 1.00 71.81 298 HIS A C 1
ATOM 2379 O O . HIS A 1 298 ? 24.452 5.424 -29.366 1.00 71.81 298 HIS A O 1
ATOM 2385 N N . LEU A 1 299 ? 26.161 4.085 -28.765 1.00 71.12 299 LEU A N 1
ATOM 2386 C CA . LEU A 1 299 ? 25.343 3.148 -28.001 1.00 71.12 299 LEU A CA 1
ATOM 2387 C C . LEU A 1 299 ? 24.957 3.743 -26.652 1.00 71.12 299 LEU A C 1
ATOM 2389 O O . LEU A 1 299 ? 25.789 4.325 -25.954 1.00 71.12 299 LEU A O 1
ATOM 2393 N N . GLU A 1 300 ? 23.708 3.533 -26.252 1.00 68.75 300 GLU A N 1
ATOM 2394 C CA . GLU A 1 300 ? 23.303 3.839 -24.888 1.00 68.75 300 GLU A CA 1
ATOM 2395 C C . GLU A 1 300 ? 23.969 2.868 -23.902 1.00 68.75 300 GLU A C 1
ATOM 2397 O O . GLU A 1 300 ? 24.187 1.692 -24.196 1.00 68.75 300 GLU A O 1
ATOM 2402 N N . ASN A 1 301 ? 24.229 3.320 -22.674 1.00 67.75 301 ASN A N 1
ATOM 2403 C CA . ASN A 1 301 ? 24.830 2.482 -21.625 1.00 67.75 301 ASN A CA 1
ATOM 2404 C C . ASN A 1 301 ? 23.991 1.230 -21.276 1.00 67.75 301 ASN A C 1
ATOM 2406 O O . ASN A 1 301 ? 24.480 0.316 -20.605 1.00 67.75 301 ASN A O 1
ATOM 2410 N N . SER A 1 302 ? 22.718 1.190 -21.671 1.00 60.16 302 SER A N 1
ATOM 2411 C CA . SER A 1 302 ? 21.772 0.070 -21.537 1.00 60.16 302 SER A CA 1
ATOM 2412 C C . SER A 1 302 ? 21.922 -0.984 -22.637 1.00 60.16 302 SER A C 1
ATOM 2414 O O . SER A 1 302 ? 21.609 -2.148 -22.402 1.00 60.16 302 SER A O 1
ATOM 2416 N N . GLN A 1 303 ? 22.450 -0.612 -23.800 1.00 77.19 303 GLN A N 1
ATOM 2417 C CA . GLN A 1 303 ? 22.501 -1.469 -24.975 1.00 77.19 303 GLN A CA 1
ATOM 2418 C C . GLN A 1 303 ? 23.620 -2.503 -24.875 1.00 77.19 303 GLN A C 1
ATOM 2420 O O . GLN A 1 303 ? 24.733 -2.229 -24.412 1.00 77.19 303 GLN A O 1
ATOM 2425 N N . ARG A 1 304 ? 23.317 -3.741 -25.274 1.00 79.50 304 ARG A N 1
ATOM 2426 C CA . ARG A 1 304 ? 24.275 -4.853 -25.299 1.00 79.50 304 ARG A CA 1
ATOM 2427 C C . ARG A 1 304 ? 24.347 -5.443 -26.699 1.00 79.50 304 ARG A C 1
ATOM 2429 O O . ARG A 1 304 ? 23.329 -5.841 -27.258 1.00 79.50 304 ARG A O 1
ATOM 2436 N N . VAL A 1 305 ? 25.557 -5.544 -27.243 1.00 81.56 305 VAL A N 1
ATOM 2437 C CA . VAL A 1 305 ? 25.804 -6.155 -28.554 1.00 81.56 305 VAL A CA 1
ATOM 2438 C C . VAL A 1 305 ? 26.588 -7.444 -28.364 1.00 81.56 305 VAL A C 1
ATOM 2440 O O . VAL A 1 305 ? 27.641 -7.449 -27.726 1.00 81.56 305 VAL A O 1
ATOM 2443 N N . ASN A 1 306 ? 26.079 -8.536 -28.926 1.00 80.00 306 ASN A N 1
ATOM 2444 C CA . ASN A 1 306 ? 26.775 -9.817 -28.973 1.00 80.00 306 ASN A CA 1
ATOM 2445 C C . ASN A 1 306 ? 27.085 -10.182 -30.431 1.00 80.00 306 ASN A C 1
ATOM 2447 O O . ASN A 1 306 ? 26.221 -10.052 -31.298 1.00 80.00 306 ASN A O 1
ATOM 2451 N N . HIS A 1 307 ? 28.317 -10.629 -30.689 1.00 73.38 307 HIS A N 1
ATOM 2452 C CA . HIS A 1 307 ? 28.795 -11.061 -32.002 1.00 73.38 307 HIS A CA 1
ATOM 2453 C C . HIS A 1 307 ? 29.729 -12.276 -31.868 1.00 73.38 307 HIS A C 1
ATOM 2455 O O . HIS A 1 307 ? 30.428 -12.441 -30.865 1.00 73.38 307 HIS A O 1
ATOM 2461 N N . PHE A 1 308 ? 29.789 -13.122 -32.900 1.00 64.88 308 PHE A N 1
ATOM 2462 C CA . PHE A 1 308 ? 30.756 -14.222 -32.953 1.00 64.88 308 PHE A CA 1
ATOM 2463 C C . PHE A 1 308 ? 32.137 -13.736 -33.399 1.00 64.88 308 PHE A C 1
ATOM 2465 O O . PHE A 1 308 ? 32.276 -13.028 -34.395 1.00 64.88 308 PHE A O 1
ATOM 2472 N N . ARG A 1 309 ? 33.184 -14.218 -32.719 1.00 52.06 309 ARG A N 1
ATOM 2473 C CA . ARG A 1 309 ? 34.584 -13.958 -33.099 1.00 52.06 309 ARG A CA 1
ATOM 2474 C C . ARG A 1 309 ? 35.008 -14.725 -34.364 1.00 52.06 309 ARG A C 1
ATOM 2476 O O . ARG A 1 309 ? 35.825 -14.228 -35.130 1.00 52.06 3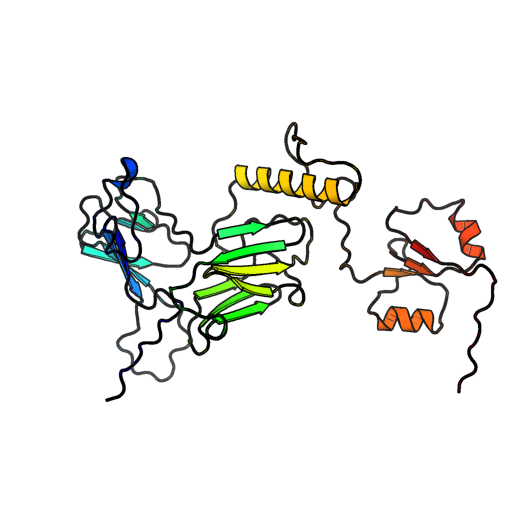09 ARG A O 1
ATOM 2483 N N . ASN A 1 310 ? 34.418 -15.904 -34.598 1.00 52.31 310 ASN A N 1
ATOM 2484 C CA . ASN A 1 310 ? 34.713 -16.807 -35.717 1.00 52.31 310 ASN A CA 1
ATOM 2485 C C . ASN A 1 310 ? 33.406 -17.119 -36.466 1.00 52.31 310 ASN A C 1
ATOM 2487 O O . ASN A 1 310 ? 32.529 -17.772 -35.914 1.00 52.31 310 ASN A O 1
ATOM 2491 N N . GLY A 1 311 ? 33.251 -16.621 -37.694 1.00 48.12 311 GLY A N 1
ATOM 2492 C CA . GLY A 1 311 ? 31.969 -16.492 -38.405 1.00 48.12 311 GLY A CA 1
ATOM 2493 C C . GLY A 1 311 ? 31.279 -17.769 -38.907 1.00 48.12 311 GLY A C 1
ATOM 2494 O O . GLY A 1 311 ? 30.926 -17.813 -40.082 1.00 48.12 311 GLY A O 1
ATOM 2495 N N . ARG A 1 312 ? 31.064 -18.794 -38.069 1.00 51.97 312 ARG A N 1
ATOM 2496 C CA . ARG A 1 312 ? 30.143 -19.913 -38.358 1.00 51.97 312 ARG A CA 1
ATOM 2497 C C . ARG A 1 312 ? 29.447 -20.411 -37.092 1.00 51.97 312 ARG A C 1
ATOM 2499 O O . ARG A 1 312 ? 30.093 -20.623 -36.070 1.00 51.97 312 ARG A O 1
ATOM 2506 N N . GLU A 1 313 ? 28.141 -20.640 -37.198 1.00 51.47 313 GLU A N 1
ATOM 2507 C CA . GLU A 1 313 ? 27.358 -21.395 -36.218 1.00 51.47 313 GLU A CA 1
ATOM 2508 C C . GLU A 1 313 ? 27.800 -22.867 -36.284 1.00 51.47 313 GLU A C 1
ATOM 2510 O O . GLU A 1 313 ? 27.906 -23.442 -37.371 1.00 51.47 313 GLU A O 1
ATOM 2515 N N . VAL A 1 314 ? 28.117 -23.479 -35.140 1.00 48.69 314 VAL A N 1
ATOM 2516 C CA . VAL A 1 314 ? 28.316 -24.931 -35.083 1.00 48.69 314 VAL A CA 1
ATOM 2517 C C . VAL A 1 314 ? 26.930 -25.548 -35.154 1.00 48.69 314 VAL A C 1
ATOM 2519 O O . VAL A 1 314 ? 26.202 -25.572 -34.164 1.00 48.69 314 VAL A O 1
ATOM 2522 N N . THR A 1 315 ? 26.547 -26.016 -36.336 1.00 43.91 315 THR A N 1
ATOM 2523 C CA . THR A 1 315 ? 25.348 -26.825 -36.518 1.00 43.91 315 THR A CA 1
ATOM 2524 C C . THR A 1 315 ? 25.536 -28.101 -35.709 1.00 43.91 315 THR A C 1
ATOM 2526 O O . THR A 1 315 ? 26.339 -28.961 -36.072 1.00 43.91 315 THR A O 1
ATOM 2529 N N . LEU A 1 316 ? 24.840 -28.220 -34.578 1.00 41.62 316 LEU A N 1
ATOM 2530 C CA . LEU A 1 316 ? 24.740 -29.503 -33.897 1.00 41.62 316 LEU A CA 1
ATOM 2531 C C . LEU A 1 316 ? 23.985 -30.453 -34.840 1.00 41.62 316 LEU A C 1
ATOM 2533 O O . LEU A 1 316 ? 22.879 -30.108 -35.267 1.00 41.62 316 LEU A O 1
ATOM 2537 N N . PRO A 1 317 ? 24.561 -31.606 -35.223 1.00 39.38 317 PRO A N 1
ATOM 2538 C CA . PRO A 1 317 ? 23.821 -32.590 -35.992 1.00 39.38 317 PRO A CA 1
ATOM 2539 C C . PRO A 1 317 ? 22.659 -33.081 -35.128 1.00 39.38 317 PRO A C 1
ATOM 2541 O O . PRO A 1 317 ? 22.856 -33.441 -33.968 1.00 39.38 317 PRO A O 1
ATOM 2544 N N . PHE A 1 318 ? 21.452 -33.050 -35.688 1.00 41.59 318 PHE A N 1
ATOM 2545 C CA . PHE A 1 318 ? 20.269 -33.641 -35.074 1.00 41.59 318 PHE A CA 1
ATOM 2546 C C . PHE A 1 318 ? 20.565 -35.108 -34.716 1.00 41.59 318 PHE A C 1
ATOM 2548 O O . PHE A 1 318 ? 20.915 -35.894 -35.601 1.00 41.59 318 PHE A O 1
ATOM 2555 N N . VAL A 1 319 ? 20.438 -35.447 -33.430 1.00 37.22 319 VAL A N 1
ATOM 2556 C CA . VAL A 1 319 ? 20.351 -36.816 -32.899 1.00 37.22 319 VAL A CA 1
ATOM 2557 C C . VAL A 1 319 ? 19.027 -36.928 -32.167 1.00 37.22 319 VAL A C 1
ATOM 2559 O O . VAL A 1 319 ? 18.713 -35.985 -31.405 1.00 37.22 319 VAL A O 1
#

Radius of gyration: 28.35 Å; chains: 1; bounding box: 72×59×70 Å

Secondary structure (DSSP, 8-state):
---------SS--S-EEEESSTTSSEEPP--SSGGGS-SS-EEEEEE-------TT---PPPEEEEEE-S-SS-EEETTEEEPTT-EEEE-TT--EEESTTS-------S-EEEE-SSEEEEEE-PPTT--GGGEEEEEETTEEEEEETT-SSEEEEEEBSS-B-TTT-EEEEETTEEEEEEEBSSTT---S-SBTTSPPPPHHHHHHHHHHHHHHHHHHH-BTB--TT---SSPPPPTTTGGG----TTS--EEEES--SHHHHHHHHTTPEE-SSS--SEEE--HHHHHHHHHH----TT-EEE--SSS----PPP-

InterPro domains:
  IPR000253 Forkhead-associated (FHA) domain [PF00498] (18-98)
  IPR000253 Forkhead-associated (FHA) domain [PS50006] (16-82)
  IPR007052 CS domain [PF04969] (111-184)
  IPR007052 CS domain [PS51203] (106-195)
  IPR008978 HSP20-like chaperone [G3DSA:2.60.40.790] (108-193)
  IPR008978 HSP20-like chaperone [SSF49764] (106-206)
  IPR008984 SMAD/FHA domain superfamily [SSF49879] (14-108)
  IPR037898 NudC family [PTHR12356] (106-243)

Organism: NCBI:txid4796